Protein AF-A0A4Y9ZJ65-F1 (afdb_monomer_lite)

Sequence (197 aa):
MFRNTYDSDNTVFSPQGRLHQVEYSLEAVKQGSAAVGLRSKTHAILLALKRSTGDLASYQQKMFRIDDHVGIAIAGLTSDARVLSNFMRQQAMSERMLFNRPVPVNRLVSAIADKAQVNTQEYGRRPYGVGFLVIGHDHTGPHLYEFSPAGTSFEYYAISIGARSQSAKTYLERHYEEFADCASSLSFHFKGNRADA

Radius of gyration: 17.87 Å; chains: 1; bounding box: 41×42×58 Å

Structure (mmCIF, N/CA/C/O backbone):
data_AF-A0A4Y9ZJ65-F1
#
_entry.id   AF-A0A4Y9ZJ65-F1
#
loop_
_atom_site.group_PDB
_atom_site.id
_atom_site.type_symbol
_atom_site.label_atom_id
_atom_site.label_alt_id
_atom_site.label_comp_id
_atom_site.label_asym_id
_atom_site.label_entity_id
_atom_site.label_seq_id
_atom_site.pdbx_PDB_ins_code
_atom_site.Cartn_x
_atom_site.Cartn_y
_atom_site.Cartn_z
_atom_site.occupancy
_atom_site.B_iso_or_equiv
_atom_site.auth_seq_id
_atom_site.auth_comp_id
_atom_site.auth_asym_id
_atom_site.auth_atom_id
_atom_site.pdbx_PDB_model_num
ATOM 1 N N . MET A 1 1 ? 3.932 -4.187 -34.752 1.00 51.75 1 MET A N 1
ATOM 2 C CA . MET A 1 1 ? 3.888 -4.141 -33.274 1.00 51.75 1 MET A CA 1
ATOM 3 C C . MET A 1 1 ? 4.605 -2.865 -32.857 1.00 51.75 1 MET A C 1
ATOM 5 O O . MET A 1 1 ? 5.754 -2.708 -33.251 1.00 51.75 1 MET A O 1
ATOM 9 N N . PHE A 1 2 ? 3.941 -1.921 -32.187 1.00 66.00 2 PHE A N 1
ATOM 10 C CA . PHE A 1 2 ? 4.604 -0.699 -31.717 1.00 66.00 2 PHE A CA 1
ATOM 11 C C . PHE A 1 2 ? 5.441 -1.052 -30.489 1.00 66.00 2 PHE A C 1
ATOM 13 O O . PHE A 1 2 ? 4.890 -1.345 -29.432 1.00 66.00 2 PHE A O 1
ATOM 20 N N . ARG A 1 3 ? 6.763 -1.113 -30.655 1.00 74.12 3 ARG A N 1
ATOM 21 C CA . ARG A 1 3 ? 7.697 -1.349 -29.555 1.00 74.12 3 ARG A CA 1
ATOM 22 C C . ARG A 1 3 ? 7.962 -0.003 -28.888 1.00 74.12 3 ARG A C 1
ATOM 24 O O . ARG A 1 3 ? 8.354 0.937 -29.575 1.00 74.12 3 ARG A O 1
ATOM 31 N N . ASN A 1 4 ? 7.691 0.101 -27.592 1.00 79.88 4 ASN A N 1
ATOM 32 C CA . ASN A 1 4 ? 8.061 1.281 -26.827 1.00 79.88 4 ASN A CA 1
ATOM 33 C C . ASN A 1 4 ? 9.560 1.186 -26.500 1.00 79.88 4 ASN A C 1
ATOM 35 O O . ASN A 1 4 ? 10.059 0.112 -26.185 1.00 79.88 4 ASN A O 1
ATOM 39 N N . THR A 1 5 ? 10.291 2.285 -26.658 1.00 87.44 5 THR A N 1
ATOM 40 C CA . THR A 1 5 ? 11.739 2.338 -26.387 1.00 87.44 5 THR A CA 1
ATOM 41 C C . THR A 1 5 ? 12.024 2.761 -24.941 1.00 87.44 5 THR A C 1
ATOM 43 O O . THR A 1 5 ? 13.147 2.622 -24.474 1.00 87.44 5 THR A O 1
ATOM 46 N N . TYR A 1 6 ? 11.015 3.275 -24.228 1.00 90.25 6 TYR A N 1
ATOM 47 C CA . TYR A 1 6 ? 11.152 3.891 -22.902 1.00 90.25 6 TYR A CA 1
ATOM 48 C C . TYR A 1 6 ? 10.564 3.037 -21.771 1.00 90.25 6 TYR A C 1
ATOM 50 O O . TYR A 1 6 ? 10.318 3.543 -20.680 1.00 90.25 6 TYR A O 1
ATOM 58 N N . ASP A 1 7 ? 10.265 1.765 -22.033 1.00 89.56 7 ASP A N 1
ATOM 59 C CA . ASP A 1 7 ? 9.598 0.877 -21.081 1.00 89.56 7 ASP A CA 1
ATOM 60 C C . ASP A 1 7 ? 10.481 -0.269 -20.576 1.00 89.56 7 ASP A C 1
ATOM 62 O O . ASP A 1 7 ? 9.982 -1.118 -19.846 1.00 89.56 7 ASP A O 1
ATOM 66 N N . SER A 1 8 ? 11.775 -0.306 -20.908 1.00 86.69 8 SER A N 1
ATOM 67 C CA . SER A 1 8 ? 12.688 -1.363 -20.449 1.00 86.69 8 SER A CA 1
ATOM 68 C C . SER A 1 8 ? 13.096 -1.212 -18.986 1.00 86.69 8 SER A C 1
ATOM 70 O O . SER A 1 8 ? 13.146 -2.199 -18.257 1.00 86.69 8 SER A O 1
ATOM 72 N N . ASP A 1 9 ? 13.366 0.020 -18.556 1.00 87.88 9 ASP A N 1
ATOM 73 C CA . ASP A 1 9 ? 14.006 0.321 -17.277 1.00 87.88 9 ASP A CA 1
ATOM 74 C C . ASP A 1 9 ? 13.153 1.267 -16.427 1.00 87.88 9 ASP A C 1
ATOM 76 O O . ASP A 1 9 ? 12.352 2.057 -16.927 1.00 87.88 9 ASP A O 1
ATOM 80 N N . ASN A 1 10 ? 13.321 1.187 -15.109 1.00 88.94 10 ASN A N 1
ATOM 81 C CA . ASN A 1 10 ? 12.585 1.997 -14.136 1.00 88.94 10 ASN A CA 1
ATOM 82 C C . ASN A 1 10 ? 13.086 3.446 -14.024 1.00 88.94 10 ASN A C 1
ATOM 84 O O . ASN A 1 10 ? 12.356 4.291 -13.520 1.00 88.94 10 ASN A O 1
ATOM 88 N N . THR A 1 11 ? 14.290 3.742 -14.518 1.00 92.44 11 THR A N 1
ATOM 89 C CA . THR A 1 11 ? 14.924 5.070 -14.441 1.00 92.44 11 THR A CA 1
ATOM 90 C C . THR A 1 11 ? 14.737 5.928 -15.693 1.00 92.44 11 THR A C 1
ATOM 92 O O . THR A 1 11 ? 15.235 7.053 -15.749 1.00 92.44 11 THR A O 1
ATOM 95 N N . VAL A 1 12 ? 14.033 5.420 -16.709 1.00 92.94 12 VAL A N 1
ATOM 96 C CA . VAL A 1 12 ? 13.873 6.089 -18.005 1.00 92.94 12 VAL A CA 1
ATOM 97 C C . VAL A 1 12 ? 12.499 6.744 -18.094 1.00 92.94 12 VAL A C 1
ATOM 99 O O . VAL A 1 12 ? 11.465 6.080 -18.054 1.00 92.94 12 VAL A O 1
ATOM 102 N N . PHE A 1 13 ? 12.489 8.066 -18.260 1.00 93.94 13 PHE A N 1
ATOM 103 C CA . PHE A 1 13 ? 11.274 8.818 -18.554 1.00 93.94 13 PHE A CA 1
ATOM 104 C C . PHE A 1 13 ? 10.961 8.771 -20.050 1.00 93.94 13 PHE A C 1
ATOM 106 O O . PHE A 1 13 ? 11.833 8.967 -20.897 1.00 93.94 13 PHE A O 1
ATOM 113 N N . SER A 1 14 ? 9.688 8.562 -20.372 1.00 93.88 14 SER A N 1
ATOM 114 C CA . SER A 1 14 ? 9.171 8.766 -21.726 1.00 93.88 14 SER A CA 1
ATOM 115 C C . SER A 1 14 ? 9.162 10.256 -22.108 1.00 93.88 14 SER A C 1
ATOM 117 O O . SER A 1 14 ? 9.138 11.117 -21.222 1.00 93.88 14 SER A O 1
ATOM 119 N N . PRO A 1 15 ? 9.082 10.601 -23.409 1.00 93.75 15 PRO A N 1
ATOM 120 C CA . PRO A 1 15 ? 8.928 11.987 -23.864 1.00 93.75 15 PRO A CA 1
ATOM 121 C C . PRO A 1 15 ? 7.698 12.708 -23.287 1.00 93.75 15 PRO A C 1
ATOM 123 O O . PRO A 1 15 ? 7.649 13.933 -23.281 1.00 93.75 15 PRO A O 1
ATOM 126 N N . GLN A 1 16 ? 6.705 11.961 -22.793 1.00 94.00 16 GLN A N 1
ATOM 127 C CA . GLN A 1 16 ? 5.513 12.488 -22.122 1.00 94.00 16 GLN A CA 1
ATOM 128 C C . GLN A 1 16 ? 5.705 12.688 -20.605 1.00 94.00 16 GLN A C 1
ATOM 130 O O . GLN A 1 16 ? 4.744 13.017 -19.915 1.00 94.00 16 GLN A O 1
ATOM 135 N N . GLY A 1 17 ? 6.906 12.455 -20.066 1.00 93.94 17 GLY A N 1
ATOM 136 C CA . GLY A 1 17 ? 7.207 12.599 -18.638 1.00 93.94 17 GLY A CA 1
ATOM 137 C C . GLY A 1 17 ? 6.694 11.451 -17.764 1.00 93.94 17 GLY A C 1
ATOM 138 O O . GLY A 1 17 ? 6.525 11.624 -16.560 1.00 93.94 17 GLY A O 1
ATOM 139 N N . ARG A 1 18 ? 6.428 10.277 -18.348 1.00 93.88 18 ARG A N 1
ATOM 140 C CA . ARG A 1 18 ? 5.882 9.103 -17.640 1.00 93.88 18 ARG A CA 1
ATOM 141 C C . ARG A 1 18 ? 6.951 8.044 -17.393 1.00 93.88 18 ARG A C 1
ATOM 143 O O . ARG A 1 18 ? 7.787 7.822 -18.270 1.00 93.88 18 ARG A O 1
ATOM 150 N N . LEU A 1 19 ? 6.852 7.352 -16.257 1.00 94.31 19 LEU A N 1
ATOM 151 C CA . LEU A 1 19 ? 7.659 6.179 -15.903 1.00 94.31 19 LEU A CA 1
ATOM 152 C C . LEU A 1 19 ? 6.851 4.895 -16.120 1.00 94.31 19 LEU A C 1
ATOM 154 O O . LEU A 1 19 ? 6.102 4.461 -15.243 1.00 94.31 19 LEU A O 1
ATOM 158 N N . HIS A 1 20 ? 7.005 4.267 -17.284 1.00 95.19 20 HIS A N 1
ATOM 159 C CA . HIS A 1 20 ? 6.164 3.131 -17.673 1.00 95.19 20 HIS A CA 1
ATOM 160 C C . HIS A 1 20 ? 6.298 1.915 -16.752 1.00 95.19 20 HIS A C 1
ATOM 162 O O . HIS A 1 20 ? 5.293 1.295 -16.423 1.00 95.19 20 HIS A O 1
ATOM 168 N N . GLN A 1 21 ? 7.498 1.609 -16.253 1.00 94.88 21 GLN A N 1
ATOM 169 C CA . GLN A 1 21 ? 7.697 0.499 -15.310 1.00 94.88 21 GLN A CA 1
ATOM 170 C C . GLN A 1 21 ? 6.929 0.684 -13.990 1.00 94.88 21 GLN A C 1
ATOM 172 O O . GLN A 1 21 ? 6.435 -0.288 -13.415 1.00 94.88 21 GLN A O 1
ATOM 177 N N . VAL A 1 22 ? 6.778 1.927 -13.520 1.00 95.56 22 VAL A N 1
ATOM 178 C CA . VAL A 1 22 ? 5.953 2.236 -12.341 1.00 95.56 22 VAL A CA 1
ATOM 179 C C . VAL A 1 22 ? 4.468 2.099 -12.678 1.00 95.56 22 VAL A C 1
ATOM 181 O O . VAL A 1 22 ? 3.698 1.543 -11.905 1.00 95.56 22 VAL A O 1
ATOM 184 N N . GLU A 1 23 ? 4.046 2.532 -13.861 1.00 95.62 23 GLU A N 1
ATOM 185 C CA . GLU A 1 23 ? 2.655 2.373 -14.298 1.00 95.62 23 GLU A CA 1
ATOM 186 C C . GLU A 1 23 ? 2.265 0.898 -14.455 1.00 95.62 23 GLU A C 1
ATOM 188 O O . GLU A 1 23 ? 1.181 0.489 -14.042 1.00 95.62 23 GLU A O 1
ATOM 193 N N . TYR A 1 24 ? 3.165 0.066 -14.975 1.00 95.56 24 TYR A N 1
ATOM 194 C CA . TYR A 1 24 ? 2.940 -1.373 -15.096 1.00 95.56 24 TYR A CA 1
ATOM 195 C C . TYR A 1 24 ? 2.842 -2.062 -13.736 1.00 95.56 24 TYR A C 1
ATOM 197 O O . TYR A 1 24 ? 2.050 -2.994 -13.574 1.00 95.56 24 TYR A O 1
ATOM 205 N N . SER A 1 25 ? 3.585 -1.594 -12.730 1.00 95.44 25 SER A N 1
ATOM 206 C CA . SER A 1 25 ? 3.465 -2.132 -11.375 1.00 95.44 25 SER A CA 1
ATOM 207 C C . SER A 1 25 ? 2.117 -1.780 -10.733 1.00 95.44 25 SER A C 1
ATOM 209 O O . SER A 1 25 ? 1.531 -2.625 -10.052 1.00 95.44 25 SER A O 1
ATOM 211 N N . LEU A 1 26 ? 1.560 -0.597 -11.025 1.00 95.38 26 LEU A N 1
ATOM 212 C CA . LEU A 1 26 ? 0.194 -0.225 -10.634 1.00 95.38 26 LEU A CA 1
ATOM 213 C C . LEU A 1 26 ? -0.853 -1.136 -11.291 1.00 95.38 26 LEU A C 1
ATOM 215 O O . LEU A 1 26 ? -1.809 -1.554 -10.635 1.00 95.38 26 LEU A O 1
ATOM 219 N N . GLU A 1 27 ? -0.665 -1.503 -12.560 1.00 95.19 27 GLU A N 1
ATOM 220 C CA . GLU A 1 27 ? -1.540 -2.472 -13.232 1.00 95.19 27 GLU A CA 1
ATOM 221 C C . GLU A 1 27 ? -1.442 -3.873 -12.608 1.00 95.19 27 GLU A C 1
ATOM 223 O O . GLU A 1 27 ? -2.460 -4.557 -12.468 1.00 95.19 27 GLU A O 1
ATOM 228 N N . ALA A 1 28 ? -0.259 -4.289 -12.144 1.00 94.19 28 ALA A N 1
ATOM 229 C CA . ALA A 1 28 ? -0.090 -5.561 -11.438 1.00 94.19 28 ALA A CA 1
ATOM 230 C C . ALA A 1 28 ? -0.925 -5.629 -10.144 1.00 94.19 28 ALA A C 1
ATOM 232 O O . ALA A 1 28 ? -1.486 -6.682 -9.824 1.00 94.19 28 ALA A O 1
ATOM 233 N N . VAL A 1 29 ? -1.096 -4.506 -9.433 1.00 96.06 29 VAL A N 1
ATOM 234 C CA . VAL A 1 29 ? -1.983 -4.432 -8.256 1.00 96.06 29 VAL A CA 1
ATOM 235 C C . VAL A 1 29 ? -3.426 -4.750 -8.641 1.00 96.06 29 VAL A C 1
ATOM 237 O O . VAL A 1 29 ? -4.095 -5.512 -7.938 1.00 96.06 29 VAL A O 1
ATOM 240 N N . LYS A 1 30 ? -3.901 -4.236 -9.783 1.00 94.38 30 LYS A N 1
ATOM 241 C CA . LYS A 1 30 ? -5.269 -4.467 -10.280 1.00 94.38 30 LYS A CA 1
ATOM 242 C C . LYS A 1 30 ? -5.531 -5.923 -10.671 1.00 94.38 30 LYS A C 1
ATOM 244 O O . LYS A 1 30 ? -6.691 -6.323 -10.713 1.00 94.38 30 LYS A O 1
ATOM 249 N N . GLN A 1 31 ? -4.492 -6.727 -10.907 1.00 92.62 31 GLN A N 1
ATOM 250 C CA . GLN A 1 31 ? -4.631 -8.169 -11.151 1.00 92.62 31 GLN A CA 1
ATOM 251 C C . GLN A 1 31 ? -4.858 -8.974 -9.860 1.00 92.62 31 GLN A C 1
ATOM 253 O O . GLN A 1 31 ? -5.416 -10.072 -9.897 1.00 92.62 31 GLN A O 1
ATOM 258 N N . GLY A 1 32 ? -4.470 -8.436 -8.697 1.00 92.88 32 GLY A N 1
ATOM 259 C CA . GLY A 1 32 ? -4.769 -9.049 -7.403 1.00 92.88 32 GLY A CA 1
ATOM 260 C C . GLY A 1 32 ? -6.269 -9.054 -7.114 1.00 92.88 32 GLY A C 1
ATOM 261 O O . GLY A 1 32 ? -6.991 -8.175 -7.564 1.00 92.88 32 GLY A O 1
ATOM 262 N N . SER A 1 33 ? -6.787 -10.011 -6.338 1.00 93.12 33 SER A N 1
ATOM 263 C CA . SER A 1 33 ? -8.208 -9.964 -5.953 1.00 93.12 33 SER A CA 1
ATOM 264 C C . SER A 1 33 ? -8.525 -8.731 -5.093 1.00 93.12 33 SER A C 1
ATOM 266 O O . SER A 1 33 ? -7.630 -8.162 -4.466 1.00 93.12 33 SER A O 1
ATOM 268 N N . ALA A 1 34 ? -9.795 -8.333 -5.042 1.00 94.44 34 ALA A N 1
ATOM 269 C CA . ALA A 1 34 ? -10.216 -7.149 -4.302 1.00 94.44 34 ALA A CA 1
ATOM 270 C C . ALA A 1 34 ? -9.884 -7.233 -2.799 1.00 94.44 34 ALA A C 1
ATOM 272 O O . ALA A 1 34 ? -9.986 -8.298 -2.173 1.00 94.44 34 ALA A O 1
ATOM 273 N N . ALA A 1 35 ? -9.506 -6.093 -2.233 1.00 96.19 35 ALA A N 1
ATOM 274 C CA . ALA A 1 35 ? -9.457 -5.841 -0.802 1.00 96.19 35 ALA A CA 1
ATOM 275 C C . ALA A 1 35 ? -10.096 -4.477 -0.520 1.00 96.19 35 ALA A C 1
ATOM 277 O O . ALA A 1 35 ? -9.945 -3.545 -1.309 1.00 96.19 35 ALA A O 1
ATOM 278 N N . VAL A 1 36 ? -10.820 -4.383 0.585 1.00 96.38 36 VAL A N 1
ATOM 279 C CA . VAL A 1 36 ? -11.569 -3.208 1.023 1.00 96.38 36 VAL A CA 1
ATOM 280 C C . VAL A 1 36 ? -11.162 -2.895 2.452 1.00 96.38 36 VAL A C 1
ATOM 282 O O . VAL A 1 36 ? -11.028 -3.801 3.272 1.00 96.38 36 VAL A O 1
ATOM 285 N N . GLY A 1 37 ? -10.963 -1.617 2.738 1.00 95.50 37 GLY A N 1
ATOM 286 C CA . GLY A 1 37 ? -10.719 -1.110 4.074 1.00 95.50 37 GLY A CA 1
ATOM 287 C C . GLY A 1 37 ? -11.727 -0.029 4.417 1.00 95.50 37 GLY A C 1
ATOM 288 O O . GLY A 1 37 ? -12.106 0.762 3.552 1.00 95.50 37 GLY A O 1
ATOM 289 N N . LEU A 1 38 ? -12.128 0.010 5.682 1.00 94.38 38 LEU A N 1
ATOM 290 C CA . LEU A 1 38 ? -12.907 1.100 6.260 1.00 94.38 38 LEU A CA 1
ATOM 291 C C . LEU A 1 38 ? -12.387 1.433 7.659 1.00 94.38 38 LEU A C 1
ATOM 293 O O . LEU A 1 38 ? -11.902 0.549 8.369 1.00 94.38 38 LEU A O 1
ATOM 297 N N . ARG A 1 39 ? -12.520 2.693 8.067 1.00 92.81 39 ARG A N 1
ATOM 298 C CA . ARG A 1 39 ? -12.338 3.116 9.455 1.00 92.81 39 ARG A CA 1
ATOM 299 C C . ARG A 1 39 ? -13.574 3.848 9.969 1.00 92.81 39 ARG A C 1
ATOM 301 O O . ARG A 1 39 ? -14.135 4.695 9.280 1.00 92.81 39 ARG A O 1
ATOM 308 N N . SER A 1 40 ? -13.968 3.514 11.189 1.00 92.25 40 SER A N 1
ATOM 309 C CA . SER A 1 40 ? -14.897 4.287 12.007 1.00 92.25 40 SER A CA 1
ATOM 310 C C . SER A 1 40 ? -14.113 5.179 12.971 1.00 92.25 40 SER A C 1
ATOM 312 O O . SER A 1 40 ? -12.882 5.212 12.942 1.00 92.25 40 SER A O 1
ATOM 314 N N . LYS A 1 41 ? -14.806 5.883 13.871 1.00 91.62 41 LYS A N 1
ATOM 315 C CA . LYS A 1 41 ? -14.158 6.632 14.964 1.00 91.62 41 LYS A CA 1
ATOM 316 C C . LYS A 1 41 ? -13.411 5.735 15.958 1.00 91.62 41 LYS A C 1
ATOM 318 O O . LYS A 1 41 ? -12.562 6.221 16.694 1.00 91.62 41 LYS A O 1
ATOM 323 N N . THR A 1 42 ? -13.746 4.444 16.012 1.00 90.25 42 THR A N 1
ATOM 324 C CA . THR A 1 42 ? -13.266 3.522 17.056 1.00 90.25 42 THR A CA 1
ATOM 325 C C . THR A 1 42 ? -12.492 2.324 16.514 1.00 90.25 42 THR A C 1
ATOM 327 O O . THR A 1 42 ? -11.646 1.782 17.216 1.00 90.25 42 THR A O 1
ATOM 330 N N . HIS A 1 43 ? -12.760 1.890 15.281 1.00 90.88 43 HIS A N 1
ATOM 331 C CA . HIS A 1 43 ? -12.183 0.672 14.714 1.00 90.88 43 HIS A CA 1
ATOM 332 C C . HIS A 1 43 ? -11.761 0.888 13.260 1.00 90.88 43 HIS A C 1
ATOM 334 O O . HIS A 1 43 ? -12.353 1.684 12.539 1.00 90.88 43 HIS A O 1
ATOM 340 N N . ALA A 1 44 ? -10.773 0.121 12.806 1.00 93.50 44 ALA A N 1
ATOM 341 C CA . ALA A 1 44 ? -10.439 -0.019 11.394 1.00 93.50 44 ALA A CA 1
ATOM 342 C C . ALA A 1 44 ? -10.558 -1.494 10.998 1.00 93.50 44 ALA A C 1
ATOM 344 O O . ALA A 1 44 ? -10.148 -2.380 11.748 1.00 93.50 44 ALA A O 1
ATOM 345 N N . ILE A 1 45 ? -11.157 -1.763 9.840 1.00 93.44 45 ILE A N 1
ATOM 346 C CA . ILE A 1 45 ? -11.498 -3.112 9.384 1.00 93.44 45 ILE A CA 1
ATOM 347 C C . ILE A 1 45 ? -10.966 -3.314 7.970 1.00 93.44 45 ILE A C 1
ATOM 349 O O . ILE A 1 45 ? -11.020 -2.415 7.129 1.00 93.44 45 ILE A O 1
ATOM 353 N N . LEU A 1 46 ? -10.484 -4.529 7.709 1.00 95.25 46 LEU A N 1
ATOM 354 C CA . LEU A 1 46 ? -10.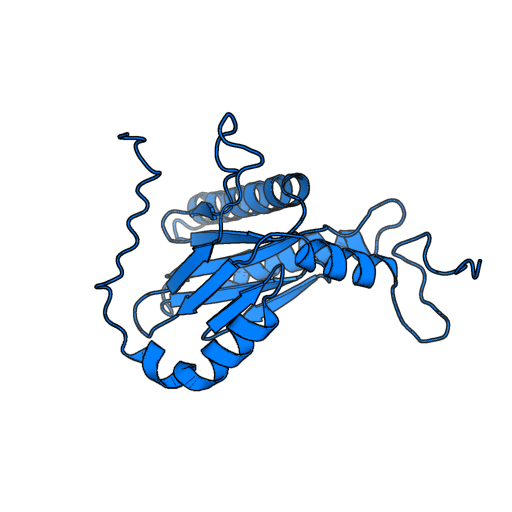101 -5.001 6.386 1.00 95.25 46 LEU A CA 1
ATOM 355 C C . LEU A 1 46 ? -10.960 -6.194 5.979 1.00 95.25 46 LEU A C 1
ATOM 357 O O . LEU A 1 46 ? -11.186 -7.120 6.755 1.00 95.25 46 LEU A O 1
ATOM 361 N N . LEU A 1 47 ? -11.379 -6.189 4.721 1.00 94.12 47 LEU A N 1
ATOM 362 C CA . LEU A 1 47 ? -12.095 -7.271 4.063 1.00 94.12 47 LEU A CA 1
ATOM 363 C C . LEU A 1 47 ? -11.329 -7.630 2.793 1.00 94.12 47 LEU A C 1
ATOM 365 O O . LEU A 1 47 ? -11.062 -6.775 1.954 1.00 94.12 47 LEU A O 1
ATOM 369 N N . ALA A 1 48 ? -10.963 -8.897 2.625 1.00 93.12 48 ALA A N 1
ATOM 370 C CA . ALA A 1 48 ? -10.222 -9.345 1.451 1.00 93.12 48 ALA A CA 1
ATOM 371 C C . ALA A 1 48 ? -10.897 -10.554 0.811 1.00 93.12 48 ALA A C 1
ATOM 373 O O . ALA A 1 48 ? -11.114 -11.577 1.463 1.00 93.12 48 ALA A O 1
ATOM 374 N N . LEU A 1 49 ? -11.162 -10.464 -0.492 1.00 90.88 49 LEU A N 1
ATOM 375 C CA . LEU A 1 49 ? -11.702 -11.580 -1.255 1.00 90.88 49 LEU A CA 1
ATOM 376 C C . LEU A 1 49 ? -10.592 -12.604 -1.510 1.00 90.88 49 LEU A C 1
ATOM 378 O O . LEU A 1 49 ? -9.661 -12.347 -2.284 1.00 90.88 49 LEU A O 1
ATOM 382 N N . LYS A 1 50 ? -10.690 -13.775 -0.882 1.00 88.06 50 LYS A N 1
ATOM 383 C CA . LYS A 1 50 ? -9.809 -14.912 -1.172 1.00 88.06 50 LYS A CA 1
ATOM 384 C C . LYS A 1 50 ? -10.332 -15.650 -2.402 1.00 88.06 50 LYS A C 1
ATOM 386 O O . LYS A 1 50 ? -11.530 -15.879 -2.524 1.00 88.06 50 LYS A O 1
ATOM 391 N N . ARG A 1 51 ? -9.433 -16.010 -3.316 1.00 81.25 51 ARG A N 1
ATOM 392 C CA . ARG A 1 51 ? -9.739 -16.902 -4.439 1.00 81.25 51 ARG A CA 1
ATOM 393 C C . ARG A 1 51 ? -9.017 -18.219 -4.208 1.00 81.25 51 ARG A C 1
ATOM 395 O O . ARG A 1 51 ? -7.857 -18.195 -3.798 1.00 81.25 51 ARG A O 1
ATOM 402 N N . SER A 1 52 ? -9.707 -19.328 -4.445 1.00 83.19 52 SER A N 1
ATOM 403 C CA . SER A 1 52 ? -9.052 -20.622 -4.602 1.00 83.19 52 SER A CA 1
ATOM 404 C C . SER A 1 52 ? -8.736 -20.843 -6.079 1.00 83.19 52 SER A C 1
ATOM 406 O O . SER A 1 52 ? -9.450 -20.339 -6.948 1.00 83.19 52 SER A O 1
ATOM 408 N N . THR A 1 53 ? -7.658 -21.565 -6.367 1.00 83.44 53 THR A N 1
ATOM 409 C CA . THR A 1 53 ? -7.337 -22.016 -7.727 1.00 83.44 53 THR A CA 1
ATOM 410 C C . THR A 1 53 ? -8.168 -23.232 -8.144 1.00 83.44 53 THR A C 1
ATOM 412 O O . THR A 1 53 ? -8.249 -23.520 -9.333 1.00 83.44 53 THR A O 1
ATOM 415 N N . GLY A 1 54 ? -8.807 -23.915 -7.189 1.00 84.94 54 GLY A N 1
ATOM 416 C CA . GLY A 1 54 ? -9.703 -25.051 -7.406 1.00 84.94 54 GLY A CA 1
ATOM 417 C C . GLY A 1 54 ? -10.075 -25.727 -6.085 1.00 84.94 54 GLY A C 1
ATOM 418 O O . GLY A 1 54 ? -9.549 -25.367 -5.033 1.00 84.94 54 GLY A O 1
ATOM 419 N N . ASP A 1 55 ? -10.950 -26.726 -6.128 1.00 86.38 55 ASP A N 1
ATOM 420 C CA . ASP A 1 55 ? -11.501 -27.357 -4.914 1.00 86.38 55 ASP A CA 1
ATOM 421 C C . ASP A 1 55 ? -10.444 -28.076 -4.062 1.00 86.38 55 ASP A C 1
ATOM 423 O O . ASP A 1 55 ? -10.583 -28.195 -2.849 1.00 86.38 55 ASP A O 1
ATOM 427 N N . LEU A 1 56 ? -9.345 -28.504 -4.688 1.00 90.69 56 LEU A N 1
ATOM 428 C CA . LEU A 1 56 ? -8.224 -29.165 -4.012 1.00 90.69 56 LEU A CA 1
ATOM 429 C C . LEU A 1 56 ? -7.209 -28.183 -3.406 1.00 90.69 56 LEU A C 1
ATOM 431 O O . LEU A 1 56 ? -6.291 -28.601 -2.701 1.00 90.69 56 LEU A O 1
ATOM 435 N N . ALA 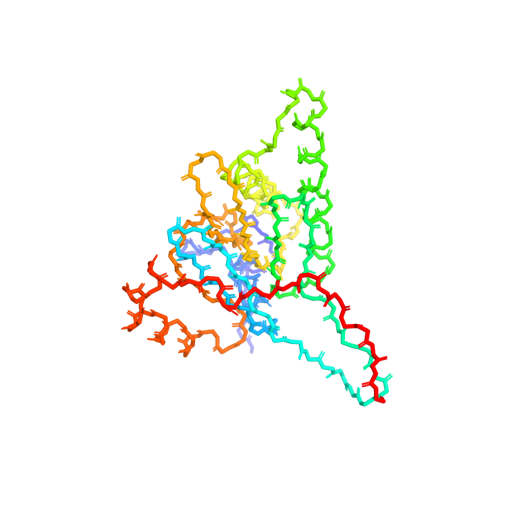A 1 57 ? -7.320 -26.889 -3.710 1.00 87.50 57 ALA A N 1
ATOM 436 C CA . ALA A 1 57 ? -6.357 -25.890 -3.276 1.00 87.50 57 ALA A CA 1
ATOM 437 C C . ALA A 1 57 ? -6.840 -25.146 -2.030 1.00 87.50 57 ALA A C 1
ATOM 439 O O . ALA A 1 57 ? -8.002 -24.759 -1.907 1.00 87.50 57 ALA A O 1
ATOM 440 N N . SER A 1 58 ? -5.908 -24.883 -1.113 1.00 86.38 58 SER A N 1
ATOM 441 C CA . SER A 1 58 ? -6.175 -23.993 0.010 1.00 86.38 58 SER A CA 1
ATOM 442 C C . SER A 1 58 ? -6.206 -22.534 -0.446 1.00 86.38 58 SER A C 1
ATOM 444 O O . SER A 1 58 ? -5.551 -22.124 -1.408 1.00 86.38 58 SER A O 1
ATOM 446 N N . TYR A 1 59 ? -6.968 -21.718 0.278 1.00 85.31 59 TYR A N 1
ATOM 447 C CA . TYR A 1 59 ? -7.042 -20.295 -0.011 1.00 85.31 59 TYR A CA 1
ATOM 448 C C . TYR A 1 59 ? -5.718 -19.595 0.283 1.00 85.31 59 TYR A C 1
ATOM 450 O O . TYR A 1 59 ? -5.194 -19.644 1.400 1.00 85.31 59 TYR A O 1
ATOM 458 N N . GLN A 1 60 ? -5.243 -18.823 -0.690 1.00 85.31 60 GLN A N 1
ATOM 459 C CA . GLN A 1 60 ? -4.096 -17.954 -0.492 1.00 85.31 60 GLN A CA 1
ATOM 460 C C . GLN A 1 60 ? -4.408 -16.876 0.554 1.00 85.31 60 GLN A C 1
ATOM 462 O O . GLN A 1 60 ? -5.437 -16.192 0.498 1.00 85.31 60 GLN A O 1
ATOM 467 N N . GLN A 1 61 ? -3.511 -16.711 1.528 1.00 87.56 61 GLN A N 1
ATOM 468 C CA . GLN A 1 61 ? -3.659 -15.662 2.528 1.00 87.56 61 GLN A CA 1
ATOM 469 C C . GLN A 1 61 ? -3.440 -14.282 1.909 1.00 87.56 61 GLN A C 1
ATOM 471 O O . GLN A 1 61 ? -2.483 -14.053 1.172 1.00 87.56 61 GLN A O 1
ATOM 476 N N . LYS A 1 62 ? -4.344 -13.360 2.241 1.00 92.56 62 LYS A N 1
ATOM 477 C CA . LYS A 1 62 ? -4.332 -11.974 1.760 1.00 92.56 62 LYS A CA 1
ATOM 478 C C . LYS A 1 62 ? -4.235 -10.941 2.865 1.00 92.56 62 LYS A C 1
ATOM 480 O O . LYS A 1 62 ? -4.072 -9.767 2.562 1.00 92.56 62 LYS A O 1
ATOM 485 N N . MET A 1 63 ? -4.390 -11.373 4.110 1.00 94.88 63 MET A N 1
ATOM 486 C CA . MET A 1 63 ? -4.331 -10.515 5.278 1.00 94.88 63 MET A CA 1
ATOM 487 C C . MET A 1 63 ? -3.270 -11.052 6.215 1.00 94.88 63 MET A C 1
ATOM 489 O O . MET A 1 63 ? -3.195 -12.264 6.424 1.00 94.88 63 MET A O 1
ATOM 493 N N . PHE A 1 64 ? -2.456 -10.159 6.759 1.00 94.94 64 PHE A N 1
ATOM 494 C CA . PHE A 1 64 ? -1.337 -10.520 7.615 1.00 94.94 64 PHE A CA 1
ATOM 495 C C . PHE A 1 64 ? -1.291 -9.592 8.820 1.00 94.94 64 PHE A C 1
ATOM 497 O O . PHE A 1 64 ? -1.456 -8.381 8.694 1.00 94.94 64 PHE A O 1
ATOM 504 N N . ARG A 1 65 ? -1.023 -10.168 9.992 1.00 96.62 65 ARG A N 1
ATOM 505 C CA . ARG A 1 65 ? -0.684 -9.394 11.184 1.00 96.62 65 ARG A CA 1
ATOM 506 C C . ARG A 1 65 ? 0.759 -8.900 11.070 1.00 96.62 65 ARG A C 1
ATOM 508 O O . ARG A 1 65 ? 1.653 -9.698 10.747 1.00 96.62 65 ARG A O 1
ATOM 515 N N . ILE A 1 66 ? 0.966 -7.610 11.316 1.00 97.38 66 ILE A N 1
ATOM 516 C CA . ILE A 1 66 ? 2.291 -6.981 11.370 1.00 97.38 66 ILE A CA 1
ATOM 517 C C . ILE A 1 66 ? 2.717 -6.784 12.817 1.00 97.38 66 ILE A C 1
ATOM 519 O O . ILE A 1 66 ? 3.808 -7.203 13.184 1.00 97.38 66 ILE A O 1
ATOM 523 N N . ASP A 1 67 ? 1.830 -6.222 13.627 1.00 95.88 67 ASP A N 1
ATOM 524 C CA . ASP A 1 67 ? 1.998 -6.071 15.068 1.00 95.88 67 ASP A CA 1
ATOM 525 C C . ASP A 1 67 ? 0.632 -6.265 15.748 1.00 95.88 67 ASP A C 1
ATOM 527 O O . ASP A 1 67 ? -0.375 -6.453 15.062 1.00 95.88 67 ASP A O 1
ATOM 531 N N . ASP A 1 68 ? 0.565 -6.242 17.076 1.00 93.94 68 ASP A N 1
ATOM 532 C CA . ASP A 1 68 ? -0.707 -6.428 17.797 1.00 93.94 68 ASP A CA 1
ATOM 533 C C . ASP A 1 68 ? -1.746 -5.353 17.447 1.00 93.94 68 ASP A C 1
ATOM 535 O O . ASP A 1 68 ? -2.943 -5.632 17.422 1.00 93.94 68 ASP A O 1
ATOM 539 N N . HIS A 1 69 ? -1.287 -4.143 17.122 1.00 95.19 69 HIS A N 1
ATOM 540 C CA . HIS A 1 69 ? -2.123 -3.002 16.757 1.00 95.19 69 HIS A CA 1
ATOM 541 C C . HIS A 1 69 ? -2.144 -2.710 15.251 1.00 95.19 69 HIS A C 1
ATOM 543 O O . HIS A 1 69 ? -2.763 -1.724 14.861 1.00 95.19 69 HIS A O 1
ATOM 549 N N . VAL A 1 70 ? -1.482 -3.520 14.406 1.00 97.50 70 VAL A N 1
ATOM 550 C CA . VAL A 1 70 ? -1.365 -3.282 12.951 1.00 97.50 70 VAL A CA 1
ATOM 551 C C . VAL A 1 70 ? -1.632 -4.546 12.136 1.00 97.50 70 VAL A C 1
ATOM 553 O O . VAL A 1 70 ? -0.969 -5.580 12.286 1.00 97.50 70 VAL A O 1
ATOM 556 N N . GLY A 1 71 ? -2.543 -4.426 11.172 1.00 97.56 71 GLY A N 1
ATOM 557 C CA . GLY A 1 71 ? -2.867 -5.461 10.195 1.00 97.56 71 GLY A CA 1
ATOM 558 C C . GLY A 1 71 ? -2.799 -4.932 8.768 1.00 97.56 71 GLY A C 1
ATOM 559 O O . GLY A 1 71 ? -3.019 -3.751 8.516 1.00 97.56 71 GLY A O 1
ATOM 560 N N . ILE A 1 72 ? -2.503 -5.815 7.817 1.00 98.19 72 ILE A N 1
ATOM 561 C CA . ILE A 1 72 ? -2.461 -5.463 6.395 1.00 98.19 72 ILE A CA 1
ATOM 562 C C . ILE A 1 72 ? -3.337 -6.386 5.559 1.00 98.19 72 ILE A C 1
ATOM 564 O O . ILE A 1 72 ? -3.490 -7.561 5.891 1.00 98.19 72 ILE A O 1
ATOM 568 N N . ALA A 1 73 ? -3.844 -5.872 4.441 1.00 97.75 73 ALA A N 1
ATOM 569 C CA . ALA A 1 73 ? -4.404 -6.631 3.332 1.00 97.75 73 ALA A CA 1
ATOM 570 C C . ALA A 1 73 ? -3.638 -6.294 2.050 1.00 97.75 73 ALA A C 1
ATOM 572 O O . ALA A 1 73 ? -3.234 -5.154 1.850 1.00 97.75 73 ALA A O 1
ATOM 573 N N . ILE A 1 74 ? -3.441 -7.279 1.176 1.00 97.12 74 ILE A N 1
ATOM 574 C CA . ILE A 1 74 ? -2.589 -7.128 -0.011 1.00 97.12 74 ILE A CA 1
ATOM 575 C C . ILE A 1 74 ? -3.373 -7.327 -1.312 1.00 97.12 74 ILE A C 1
ATOM 577 O O . ILE A 1 74 ? -4.316 -8.126 -1.379 1.00 97.12 74 ILE A O 1
ATOM 581 N N . ALA A 1 75 ? -2.945 -6.656 -2.378 1.00 96.81 75 ALA A N 1
ATOM 582 C CA . ALA A 1 75 ? -3.351 -6.947 -3.751 1.00 96.81 75 ALA A CA 1
ATOM 583 C C . ALA A 1 75 ? -2.142 -6.855 -4.693 1.00 96.81 75 ALA A C 1
ATOM 585 O O . ALA A 1 75 ? -1.377 -5.899 -4.627 1.00 96.81 75 ALA A O 1
ATOM 586 N N . GLY A 1 76 ? -1.963 -7.858 -5.555 1.00 95.62 76 GLY A N 1
ATOM 587 C CA . GLY A 1 76 ? -0.818 -7.977 -6.462 1.00 95.62 76 GLY A CA 1
ATOM 588 C C . GLY A 1 76 ? 0.098 -9.148 -6.094 1.00 95.62 76 GLY A C 1
ATOM 589 O O . GLY A 1 76 ? -0.364 -10.182 -5.599 1.00 95.62 76 GLY A O 1
ATOM 590 N N . LEU A 1 77 ? 1.400 -8.999 -6.342 1.00 95.44 77 LEU A N 1
ATOM 591 C CA . LEU A 1 77 ? 2.401 -10.053 -6.172 1.00 95.44 77 LEU A CA 1
ATOM 592 C C . LEU A 1 77 ? 2.646 -10.394 -4.694 1.00 95.44 77 LEU A C 1
ATOM 594 O O . LEU A 1 77 ? 3.135 -9.587 -3.905 1.00 95.44 77 LEU A O 1
ATOM 598 N N . THR A 1 78 ? 2.370 -11.643 -4.315 1.00 94.12 78 THR A N 1
ATOM 599 C CA . THR A 1 78 ? 2.538 -12.105 -2.922 1.00 94.12 78 THR A CA 1
ATOM 600 C C . THR A 1 78 ? 4.005 -12.236 -2.503 1.00 94.12 78 THR A C 1
ATOM 602 O O . THR A 1 78 ? 4.318 -12.102 -1.321 1.00 94.12 78 THR A O 1
ATOM 605 N N . SER A 1 79 ? 4.920 -12.463 -3.451 1.00 95.06 79 SER A N 1
ATOM 606 C CA . SER A 1 79 ? 6.367 -12.453 -3.189 1.00 95.06 79 SER A CA 1
ATOM 607 C C . SER A 1 79 ? 6.819 -11.103 -2.635 1.00 95.06 79 SER A C 1
ATOM 609 O O . SER A 1 79 ? 7.487 -11.038 -1.606 1.00 95.06 79 SER A O 1
ATOM 611 N N . ASP A 1 80 ? 6.376 -10.030 -3.280 1.00 97.06 80 ASP A N 1
ATOM 612 C CA . ASP A 1 80 ? 6.712 -8.653 -2.932 1.00 97.06 80 ASP A CA 1
ATOM 613 C C . ASP A 1 80 ? 6.030 -8.263 -1.622 1.00 97.06 80 ASP A C 1
ATOM 615 O O . ASP A 1 80 ? 6.643 -7.659 -0.741 1.00 97.06 80 ASP A O 1
ATOM 619 N N . ALA A 1 81 ? 4.787 -8.720 -1.443 1.00 96.81 81 ALA A N 1
ATOM 620 C CA . ALA A 1 81 ? 4.059 -8.563 -0.196 1.00 96.81 81 ALA A CA 1
ATOM 621 C C . ALA A 1 81 ? 4.811 -9.156 1.003 1.00 96.81 81 ALA A C 1
ATOM 623 O O . ALA A 1 81 ? 4.864 -8.562 2.080 1.00 96.81 81 ALA A O 1
ATOM 624 N N . ARG A 1 82 ? 5.418 -10.335 0.827 1.00 96.62 82 ARG A N 1
ATOM 625 C CA . ARG A 1 82 ? 6.198 -10.994 1.878 1.00 96.62 82 ARG A CA 1
ATOM 626 C C . ARG A 1 82 ? 7.435 -10.176 2.254 1.00 96.62 82 ARG A C 1
ATOM 628 O O . ARG A 1 82 ? 7.709 -10.026 3.440 1.00 96.62 82 ARG A O 1
ATOM 635 N N . VAL A 1 83 ? 8.142 -9.614 1.274 1.00 97.25 83 VAL A N 1
ATOM 636 C CA . VAL A 1 83 ? 9.314 -8.756 1.522 1.00 97.25 83 VAL A CA 1
ATOM 637 C C . VAL A 1 83 ? 8.923 -7.515 2.324 1.00 97.25 83 VAL A C 1
ATOM 639 O O . VAL A 1 83 ? 9.530 -7.235 3.357 1.00 97.25 83 VAL A O 1
ATOM 642 N N . LEU A 1 84 ? 7.883 -6.799 1.889 1.00 97.75 84 LEU A N 1
ATOM 643 C CA . LEU A 1 84 ? 7.451 -5.568 2.555 1.00 97.75 84 LEU A CA 1
ATOM 644 C C . LEU A 1 84 ? 6.835 -5.837 3.934 1.00 97.75 84 LEU A C 1
ATOM 646 O O . LEU A 1 84 ? 7.163 -5.142 4.888 1.00 97.75 84 LEU A O 1
ATOM 650 N N . SER A 1 85 ? 6.021 -6.884 4.090 1.00 97.44 85 SER A N 1
ATOM 651 C CA . SER A 1 85 ? 5.441 -7.246 5.395 1.00 97.44 85 SER A CA 1
ATOM 652 C C . SER A 1 85 ? 6.498 -7.664 6.422 1.00 97.44 85 SER A C 1
ATOM 654 O O . SER A 1 85 ? 6.396 -7.293 7.589 1.00 97.44 85 SER A O 1
ATOM 656 N N . ASN A 1 86 ? 7.544 -8.384 6.007 1.00 98.19 86 ASN A N 1
ATOM 657 C CA . ASN A 1 86 ? 8.665 -8.711 6.888 1.00 98.19 86 ASN A CA 1
ATOM 658 C C . ASN A 1 86 ? 9.450 -7.461 7.291 1.00 98.19 86 ASN A C 1
ATOM 660 O O . ASN A 1 86 ? 9.786 -7.310 8.463 1.00 98.19 86 ASN A O 1
ATOM 664 N N . PHE A 1 87 ? 9.679 -6.539 6.352 1.00 98.31 87 PHE A N 1
ATOM 665 C CA . PHE A 1 87 ? 10.280 -5.246 6.664 1.00 98.31 87 PHE A CA 1
ATOM 666 C C . PHE A 1 87 ? 9.425 -4.451 7.666 1.00 98.31 87 PHE A C 1
ATOM 668 O O . PHE A 1 87 ? 9.961 -3.957 8.654 1.00 98.31 87 PHE A O 1
ATOM 675 N N . MET A 1 88 ? 8.099 -4.400 7.493 1.00 98.38 88 MET A N 1
ATOM 676 C CA . MET A 1 88 ? 7.204 -3.738 8.450 1.00 98.38 88 MET A CA 1
ATOM 677 C C . MET A 1 88 ? 7.268 -4.375 9.845 1.00 98.38 88 MET A C 1
ATOM 679 O O . MET A 1 88 ? 7.341 -3.663 10.843 1.00 98.38 88 MET A O 1
ATOM 683 N N . ARG A 1 89 ? 7.283 -5.712 9.935 1.00 98.44 89 ARG A N 1
ATOM 684 C CA . ARG A 1 89 ? 7.437 -6.422 11.218 1.00 98.44 89 ARG A CA 1
ATOM 685 C C . ARG A 1 89 ? 8.745 -6.056 11.907 1.00 98.44 89 ARG A C 1
ATOM 687 O O . ARG A 1 89 ? 8.745 -5.796 13.103 1.00 98.44 89 ARG A O 1
ATOM 694 N N . GLN A 1 90 ? 9.839 -5.995 11.151 1.00 98.19 90 GLN A N 1
ATOM 695 C CA . GLN A 1 90 ? 11.141 -5.604 11.682 1.00 98.19 90 GLN A CA 1
ATOM 696 C C . GLN A 1 90 ? 11.127 -4.164 12.216 1.00 98.19 90 GLN A C 1
ATOM 698 O O . GLN A 1 90 ? 11.630 -3.925 13.311 1.00 98.19 90 GLN A O 1
ATOM 703 N N . GLN A 1 91 ? 10.509 -3.224 11.492 1.00 98.00 91 GLN A N 1
ATOM 704 C CA . GLN A 1 91 ? 10.356 -1.836 11.947 1.00 98.00 91 GLN A CA 1
ATOM 705 C C . GLN A 1 91 ? 9.520 -1.744 13.234 1.00 98.00 91 GLN A C 1
ATOM 707 O O . GLN A 1 91 ? 9.931 -1.089 14.190 1.00 98.00 91 GLN A O 1
ATOM 712 N N . ALA A 1 92 ? 8.388 -2.452 13.298 1.00 96.88 92 ALA A N 1
ATOM 713 C CA . ALA A 1 92 ? 7.531 -2.478 14.484 1.00 96.88 92 ALA A CA 1
ATOM 714 C C . ALA A 1 92 ? 8.240 -3.083 15.709 1.00 96.88 92 ALA A C 1
ATOM 716 O O . ALA A 1 92 ? 8.193 -2.515 16.800 1.00 96.88 92 ALA A O 1
ATOM 717 N N . MET A 1 93 ? 8.954 -4.199 15.522 1.00 97.00 93 MET A N 1
ATOM 718 C CA . MET A 1 93 ? 9.754 -4.824 16.581 1.00 97.00 93 MET A CA 1
ATOM 719 C C . MET A 1 93 ? 10.871 -3.898 17.066 1.00 97.00 93 MET A C 1
ATOM 721 O O . MET A 1 93 ? 11.066 -3.763 18.271 1.00 97.00 93 MET A O 1
ATOM 725 N N . SER A 1 94 ? 11.571 -3.230 16.145 1.00 97.50 94 SER A N 1
ATOM 726 C CA . SER A 1 94 ? 12.646 -2.294 16.480 1.00 97.50 94 SER A CA 1
ATOM 727 C C . SER A 1 94 ? 12.146 -1.111 17.313 1.00 97.50 94 SER A C 1
ATOM 729 O O . SER A 1 94 ? 12.787 -0.758 18.298 1.00 97.50 94 SER A O 1
ATOM 731 N N . GLU A 1 95 ? 11.001 -0.509 16.972 1.00 96.06 95 GLU A N 1
ATOM 732 C CA . GLU A 1 95 ? 10.432 0.594 17.765 1.00 96.06 95 GLU A CA 1
ATOM 733 C C . GLU A 1 95 ? 10.053 0.126 19.178 1.00 96.06 95 GLU A C 1
ATOM 735 O O . GLU A 1 95 ? 10.377 0.806 20.154 1.00 96.06 95 GLU A O 1
ATOM 740 N N . ARG A 1 96 ? 9.437 -1.059 19.312 1.00 94.56 96 ARG A N 1
ATOM 741 C CA . ARG A 1 96 ? 9.124 -1.636 20.628 1.00 94.56 96 ARG A CA 1
ATOM 742 C C . ARG A 1 96 ? 10.386 -1.885 21.452 1.00 94.56 96 ARG A C 1
ATOM 744 O O . ARG A 1 96 ? 10.398 -1.569 22.634 1.00 94.56 96 ARG A O 1
ATOM 751 N N . MET A 1 97 ? 11.448 -2.410 20.843 1.00 97.00 97 MET A N 1
ATOM 752 C CA . MET A 1 97 ? 12.711 -2.671 21.541 1.00 97.00 97 MET A CA 1
ATOM 753 C C . MET A 1 97 ? 13.421 -1.388 21.987 1.00 97.00 97 MET A C 1
ATOM 755 O O . MET A 1 97 ? 13.951 -1.343 23.092 1.00 97.00 97 MET A O 1
ATOM 759 N N . LEU A 1 98 ? 13.439 -0.352 21.144 1.00 97.50 98 LEU A N 1
ATOM 760 C CA . LEU A 1 98 ? 14.185 0.883 21.409 1.00 97.50 98 LEU A CA 1
ATOM 761 C C . LEU A 1 98 ? 13.426 1.868 22.302 1.00 97.50 98 LEU A C 1
ATOM 763 O O . LEU A 1 98 ? 14.035 2.549 23.122 1.00 97.50 98 LEU A O 1
ATOM 767 N N . PHE A 1 99 ? 12.108 1.964 22.131 1.00 96.12 99 PHE A N 1
ATOM 768 C CA . PHE A 1 99 ? 11.291 3.015 22.745 1.00 96.12 99 PHE A CA 1
ATOM 769 C C . PHE A 1 99 ? 10.180 2.480 23.650 1.00 96.12 99 PHE A C 1
ATOM 771 O O . PHE A 1 99 ? 9.431 3.276 24.213 1.00 96.12 99 PHE A O 1
ATOM 778 N N . ASN A 1 100 ? 10.046 1.155 23.779 1.00 95.38 100 ASN A N 1
ATOM 779 C CA . ASN A 1 100 ? 9.017 0.494 24.585 1.00 95.38 100 ASN A CA 1
ATOM 780 C C . ASN A 1 100 ? 7.587 0.988 24.286 1.00 95.38 100 ASN A C 1
ATOM 782 O O . ASN A 1 100 ? 6.757 1.135 25.183 1.00 95.38 100 ASN A O 1
ATOM 786 N N . ARG A 1 101 ? 7.301 1.275 23.011 1.00 93.50 101 ARG A N 1
ATOM 787 C CA . ARG A 1 101 ? 5.981 1.711 22.538 1.00 93.50 101 ARG A CA 1
ATOM 788 C C . ARG A 1 101 ? 5.648 1.106 21.170 1.00 93.50 101 ARG A C 1
ATOM 790 O O . ARG A 1 101 ? 6.569 0.809 20.406 1.00 93.50 101 ARG A O 1
ATOM 797 N N . PRO A 1 102 ? 4.358 0.955 20.826 1.00 93.62 102 PRO A N 1
ATOM 798 C CA . PRO A 1 102 ? 3.953 0.582 19.475 1.00 93.62 102 PRO A CA 1
ATOM 799 C C . PRO A 1 102 ? 4.367 1.650 18.452 1.00 93.62 102 PRO A C 1
ATOM 801 O O . PRO A 1 102 ? 4.315 2.849 18.737 1.00 93.62 102 PRO A O 1
ATOM 804 N N . VAL A 1 103 ? 4.756 1.223 17.247 1.00 96.00 103 VAL A N 1
ATOM 805 C CA . VAL A 1 103 ? 5.088 2.147 16.152 1.00 96.00 103 VAL A CA 1
ATOM 806 C C . VAL A 1 103 ? 3.833 2.889 15.667 1.00 96.00 103 VAL A C 1
ATOM 808 O O . VAL A 1 103 ? 2.816 2.234 15.423 1.00 96.00 103 VAL A O 1
ATOM 811 N N . PRO A 1 104 ? 3.869 4.227 15.507 1.00 96.44 104 PRO A N 1
ATOM 812 C CA . PRO A 1 104 ? 2.782 4.966 14.865 1.00 96.44 104 PRO A CA 1
ATOM 813 C C . PRO A 1 104 ? 2.506 4.437 13.453 1.00 96.44 104 PRO A C 1
ATOM 815 O O . PRO A 1 104 ? 3.447 4.149 12.703 1.00 96.44 104 PRO A O 1
ATOM 818 N N . VAL A 1 105 ? 1.229 4.302 13.078 1.00 96.88 105 VAL A N 1
ATOM 819 C CA . VAL A 1 105 ? 0.859 3.634 11.814 1.00 96.88 105 VAL A CA 1
ATOM 820 C C . VAL A 1 105 ? 1.393 4.416 10.614 1.00 96.88 105 VAL A C 1
ATOM 822 O O . VAL A 1 105 ? 1.955 3.823 9.691 1.00 96.88 105 VAL A O 1
ATOM 825 N N . ASN A 1 106 ? 1.307 5.747 10.667 1.00 97.12 106 ASN A N 1
ATOM 826 C CA . ASN A 1 106 ? 1.829 6.635 9.631 1.00 97.12 106 ASN A CA 1
ATOM 827 C C . ASN A 1 106 ? 3.329 6.412 9.376 1.00 97.12 106 ASN A C 1
ATOM 829 O O . ASN A 1 106 ? 3.736 6.269 8.229 1.00 97.12 106 ASN A O 1
ATOM 833 N N . ARG A 1 107 ? 4.148 6.294 10.431 1.00 96.81 107 ARG A N 1
ATOM 834 C CA . ARG A 1 107 ? 5.598 6.078 10.311 1.00 96.81 107 ARG A CA 1
ATOM 835 C C . ARG A 1 107 ? 5.905 4.754 9.625 1.00 96.81 107 ARG A C 1
ATOM 837 O O . ARG A 1 107 ? 6.803 4.684 8.790 1.00 96.81 107 ARG A O 1
ATOM 844 N N . LEU A 1 108 ? 5.160 3.708 9.971 1.00 97.00 108 LEU A N 1
ATOM 845 C CA . LEU A 1 108 ? 5.346 2.389 9.383 1.00 97.00 108 LEU A CA 1
ATOM 846 C C . LEU A 1 108 ? 5.002 2.376 7.887 1.00 97.00 108 LEU A C 1
ATOM 848 O O . LEU A 1 108 ? 5.709 1.750 7.095 1.00 97.00 108 LEU A O 1
ATOM 852 N N . VAL A 1 109 ? 3.936 3.082 7.504 1.00 97.69 109 VAL A N 1
ATOM 853 C CA . VAL A 1 109 ? 3.513 3.229 6.107 1.00 97.69 109 VAL A CA 1
ATOM 854 C C . VAL A 1 109 ? 4.493 4.107 5.317 1.00 97.69 109 VAL A C 1
ATOM 856 O O . VAL A 1 109 ? 4.881 3.736 4.211 1.00 97.69 109 VAL A O 1
ATOM 859 N N . SER A 1 110 ? 4.978 5.213 5.885 1.00 97.69 110 SER A N 1
ATOM 860 C CA . SER A 1 110 ? 6.018 6.032 5.246 1.00 97.69 110 SER A CA 1
ATOM 861 C C . SER A 1 110 ? 7.309 5.238 5.033 1.00 97.69 110 SER A C 1
ATOM 863 O O . SER A 1 110 ? 7.882 5.284 3.953 1.00 97.69 110 SER A O 1
ATOM 865 N N . ALA A 1 111 ? 7.713 4.402 5.996 1.00 97.81 111 ALA A N 1
ATOM 866 C CA . ALA A 1 111 ? 8.911 3.577 5.856 1.00 97.81 111 ALA A CA 1
ATOM 867 C C . ALA A 1 111 ? 8.827 2.577 4.685 1.00 97.81 111 ALA A C 1
ATOM 869 O O . ALA A 1 111 ? 9.834 2.317 4.020 1.00 97.81 111 ALA A O 1
ATOM 870 N N . ILE A 1 112 ? 7.649 1.993 4.409 1.00 97.75 112 ILE A N 1
ATOM 871 C CA . ILE A 1 112 ? 7.480 1.137 3.219 1.00 97.75 112 ILE A CA 1
ATOM 872 C C . ILE A 1 112 ? 7.400 1.948 1.926 1.00 97.75 112 ILE A C 1
ATOM 874 O O . ILE A 1 112 ? 7.882 1.461 0.905 1.00 97.75 112 ILE A O 1
ATOM 878 N N . ALA A 1 113 ? 6.844 3.162 1.967 1.00 97.88 113 ALA A N 1
ATOM 879 C CA . ALA A 1 113 ? 6.826 4.084 0.836 1.00 97.88 113 ALA A CA 1
ATOM 880 C C . ALA A 1 113 ? 8.252 4.468 0.419 1.00 97.88 113 ALA A C 1
ATOM 882 O O . ALA A 1 113 ? 8.623 4.248 -0.733 1.00 97.88 113 ALA A O 1
ATOM 883 N N . ASP A 1 114 ? 9.090 4.880 1.373 1.00 97.50 114 ASP A N 1
ATOM 884 C CA . ASP A 1 114 ? 10.501 5.209 1.139 1.00 97.50 114 ASP A CA 1
ATOM 885 C C . ASP A 1 114 ? 11.272 4.002 0.592 1.00 97.50 114 ASP A C 1
ATOM 887 O O . ASP A 1 114 ? 12.001 4.094 -0.398 1.00 97.50 114 ASP A O 1
ATOM 891 N N . LYS A 1 115 ? 11.055 2.819 1.182 1.00 96.81 115 LYS A N 1
ATOM 892 C CA . LYS A 1 115 ? 11.663 1.573 0.699 1.00 96.81 115 LYS A CA 1
ATOM 893 C C . LYS A 1 115 ? 11.235 1.228 -0.731 1.00 96.81 115 LYS A C 1
ATOM 895 O O . LYS A 1 115 ? 12.039 0.685 -1.490 1.00 96.81 115 LYS A O 1
ATOM 900 N N . ALA A 1 116 ? 9.977 1.476 -1.088 1.00 96.75 116 ALA A N 1
ATOM 901 C CA . ALA A 1 116 ? 9.469 1.249 -2.436 1.00 96.75 116 ALA A CA 1
ATOM 902 C C . ALA A 1 116 ? 10.019 2.266 -3.432 1.00 96.75 116 ALA A C 1
ATOM 904 O O . ALA A 1 116 ? 10.367 1.883 -4.548 1.00 96.75 116 ALA A O 1
ATOM 905 N N . GLN A 1 117 ? 10.178 3.518 -3.009 1.00 96.81 117 GLN A N 1
ATOM 906 C CA . GLN A 1 117 ? 10.677 4.593 -3.850 1.00 96.81 117 GLN A CA 1
ATOM 907 C C . GLN A 1 117 ? 12.090 4.315 -4.368 1.00 96.81 117 GLN A C 1
ATOM 909 O O . GLN A 1 117 ? 12.349 4.511 -5.555 1.00 96.81 117 GLN A O 1
ATOM 914 N N . VAL A 1 118 ? 12.970 3.746 -3.539 1.00 96.25 118 VAL A N 1
ATOM 915 C CA . VAL A 1 118 ? 14.317 3.309 -3.961 1.00 96.25 118 VAL A CA 1
ATOM 916 C C . VAL A 1 118 ? 14.250 2.359 -5.167 1.00 96.25 118 VAL A C 1
ATOM 918 O O . VAL A 1 118 ? 14.986 2.513 -6.139 1.00 96.25 118 VAL A O 1
ATOM 921 N N . ASN A 1 119 ? 13.303 1.417 -5.167 1.00 94.69 119 ASN A N 1
ATOM 922 C CA . ASN A 1 119 ? 13.103 0.464 -6.263 1.00 94.69 119 ASN A CA 1
ATOM 923 C C . ASN A 1 119 ? 12.541 1.097 -7.554 1.00 94.69 119 ASN A C 1
ATOM 925 O O . ASN A 1 119 ? 12.512 0.428 -8.588 1.00 94.69 119 ASN A O 1
ATOM 929 N N . THR A 1 120 ? 12.089 2.352 -7.514 1.00 94.69 120 THR A N 1
ATOM 930 C CA . THR A 1 120 ? 11.659 3.107 -8.704 1.00 94.69 120 THR A CA 1
ATOM 931 C C . THR A 1 120 ? 12.784 3.942 -9.316 1.00 94.69 120 THR A C 1
ATOM 933 O O . THR A 1 120 ? 12.662 4.358 -10.460 1.00 94.69 120 THR A O 1
ATOM 936 N N . GLN A 1 121 ? 13.879 4.166 -8.580 1.00 94.06 121 GLN A N 1
ATOM 937 C CA . GLN A 1 121 ? 14.957 5.081 -8.970 1.00 94.06 121 GLN A CA 1
ATOM 938 C C . GLN A 1 121 ? 16.316 4.391 -9.159 1.00 94.06 121 GLN A C 1
ATOM 940 O O . GLN A 1 121 ? 17.185 4.938 -9.832 1.00 94.06 121 GLN A O 1
ATOM 945 N N . GLU A 1 122 ? 16.523 3.200 -8.592 1.00 94.31 122 GLU A N 1
ATOM 946 C CA . GLU A 1 122 ? 17.756 2.433 -8.788 1.00 94.31 122 GLU A CA 1
ATOM 947 C C . GLU A 1 122 ? 17.684 1.540 -10.032 1.00 94.31 122 GLU A C 1
ATOM 949 O O . GLU A 1 122 ? 16.820 0.664 -10.135 1.00 94.31 122 GLU A O 1
ATOM 954 N N . TYR A 1 123 ? 18.647 1.716 -10.942 1.00 93.00 123 TYR A N 1
ATOM 955 C CA . TYR A 1 123 ? 18.807 0.870 -12.125 1.00 93.00 123 TYR A CA 1
ATOM 956 C C . TYR A 1 123 ? 19.007 -0.607 -11.749 1.00 93.00 123 TYR A C 1
ATOM 958 O O . TYR A 1 123 ? 19.664 -0.934 -10.759 1.00 93.00 123 TYR A O 1
ATOM 966 N N . GLY A 1 124 ? 18.442 -1.516 -12.547 1.00 89.75 124 GLY A N 1
ATOM 967 C CA . GLY A 1 124 ? 18.526 -2.963 -12.323 1.00 89.75 124 GLY A CA 1
ATOM 968 C C . GLY A 1 124 ? 17.600 -3.492 -11.221 1.00 89.75 124 GLY A C 1
ATOM 969 O O . GLY A 1 124 ? 17.503 -4.706 -11.030 1.00 89.75 124 GLY A O 1
ATOM 970 N N . ARG A 1 125 ? 16.873 -2.615 -10.519 1.00 92.75 125 ARG A N 1
ATOM 971 C CA . ARG A 1 125 ? 15.742 -3.005 -9.670 1.00 92.75 125 ARG A CA 1
ATOM 972 C C . ARG A 1 125 ? 14.432 -2.857 -10.428 1.00 92.75 125 ARG A C 1
ATOM 974 O O . ARG A 1 125 ? 14.319 -2.090 -11.375 1.00 92.75 125 ARG A O 1
ATOM 981 N N . ARG A 1 126 ? 13.412 -3.577 -9.964 1.00 95.25 126 ARG A N 1
ATOM 982 C CA . ARG A 1 126 ? 12.029 -3.357 -10.395 1.00 95.25 126 ARG A CA 1
ATOM 983 C C . ARG A 1 126 ? 11.200 -2.764 -9.256 1.00 95.25 126 ARG A C 1
ATOM 985 O O . ARG A 1 126 ? 11.424 -3.151 -8.097 1.00 95.25 126 ARG A O 1
ATOM 992 N N . PRO A 1 127 ? 10.208 -1.909 -9.562 1.00 96.81 127 PRO A N 1
ATOM 993 C CA . PRO A 1 127 ? 9.175 -1.544 -8.606 1.00 96.81 127 PRO A CA 1
ATOM 994 C C . PRO A 1 127 ? 8.486 -2.790 -8.038 1.00 96.81 127 PRO A C 1
ATOM 996 O O . PRO A 1 127 ? 8.392 -3.841 -8.690 1.00 96.81 127 PRO A O 1
ATOM 999 N N . TYR A 1 128 ? 7.998 -2.679 -6.806 1.00 97.69 128 TYR A N 1
ATOM 1000 C CA . TYR A 1 128 ? 7.172 -3.730 -6.221 1.00 97.69 128 TYR A CA 1
ATOM 1001 C C . TYR A 1 128 ? 5.855 -3.837 -6.999 1.00 97.69 128 TYR A C 1
ATOM 1003 O O . TYR A 1 128 ? 5.304 -2.836 -7.420 1.00 97.69 128 TYR A O 1
ATOM 1011 N N . GLY A 1 129 ? 5.330 -5.039 -7.206 1.00 97.31 129 GLY A N 1
ATOM 1012 C CA . GLY A 1 129 ? 4.069 -5.269 -7.919 1.00 97.31 129 GLY A CA 1
ATOM 1013 C C . GLY A 1 129 ? 2.894 -5.482 -6.972 1.00 97.31 129 GLY A C 1
ATOM 1014 O O . GLY A 1 129 ? 2.081 -6.374 -7.208 1.00 97.31 129 GLY A O 1
ATOM 1015 N N . VAL A 1 130 ? 2.854 -4.769 -5.843 1.00 97.81 130 VAL A N 1
ATOM 1016 C CA . VAL A 1 130 ? 1.877 -4.999 -4.773 1.00 97.81 130 VAL A CA 1
ATOM 1017 C C . VAL A 1 130 ? 1.415 -3.687 -4.142 1.00 97.81 130 VAL A C 1
ATOM 1019 O O . VAL A 1 130 ? 2.223 -2.806 -3.869 1.00 97.81 130 VAL A O 1
ATOM 1022 N N . GLY A 1 131 ? 0.111 -3.587 -3.895 1.00 97.88 131 GLY A N 1
ATOM 1023 C CA . GLY A 1 131 ? -0.524 -2.539 -3.102 1.00 97.88 131 GLY A CA 1
ATOM 1024 C C . GLY A 1 131 ? -0.990 -3.091 -1.759 1.00 97.88 131 GLY A C 1
ATOM 1025 O O . GLY A 1 131 ? -1.351 -4.272 -1.650 1.00 97.88 131 GLY A O 1
ATOM 1026 N N . PHE A 1 132 ? -0.938 -2.256 -0.726 1.00 98.25 132 PHE A N 1
ATOM 1027 C CA . PHE A 1 132 ? -1.314 -2.625 0.636 1.00 98.25 132 PHE A CA 1
ATOM 1028 C C . PHE A 1 132 ? -2.465 -1.739 1.097 1.00 98.25 132 PHE A C 1
ATOM 1030 O O . PHE A 1 132 ? -2.448 -0.531 0.883 1.00 98.25 132 PHE A O 1
ATOM 1037 N N . LEU A 1 133 ? -3.422 -2.338 1.796 1.00 98.44 133 LEU A N 1
ATOM 1038 C CA . LEU A 1 133 ? -4.230 -1.625 2.772 1.00 98.44 133 LEU A CA 1
ATOM 1039 C C . LEU A 1 133 ? -3.645 -1.915 4.144 1.00 98.44 133 LEU A C 1
ATOM 1041 O O . LEU A 1 133 ? -3.486 -3.080 4.508 1.00 98.44 133 LEU A O 1
ATOM 1045 N N . VAL A 1 134 ? -3.314 -0.873 4.887 1.00 98.50 134 VAL A N 1
ATOM 1046 C CA . VAL A 1 134 ? -2.740 -0.963 6.227 1.00 98.50 134 VAL A CA 1
ATOM 1047 C C . VAL A 1 134 ? -3.747 -0.375 7.196 1.00 98.50 134 VAL A C 1
ATOM 1049 O O . VAL A 1 134 ? -4.103 0.792 7.076 1.00 98.50 134 VAL A O 1
ATOM 1052 N N . ILE A 1 135 ? -4.200 -1.179 8.152 1.00 98.06 135 ILE A N 1
ATOM 1053 C CA . ILE A 1 135 ? -4.967 -0.686 9.292 1.00 98.06 135 ILE A CA 1
ATOM 1054 C C . ILE A 1 135 ? -4.110 -0.724 10.540 1.00 98.06 135 ILE A C 1
ATOM 1056 O O . ILE A 1 135 ? -3.283 -1.622 10.719 1.00 98.06 135 ILE A O 1
ATOM 1060 N N . GLY A 1 136 ? -4.363 0.209 11.439 1.00 96.50 136 GLY A N 1
ATOM 1061 C CA . GLY A 1 136 ? -3.876 0.080 12.795 1.00 96.50 136 GLY A CA 1
ATOM 1062 C C . GLY A 1 136 ? -4.594 1.005 13.750 1.00 96.50 136 GLY A C 1
ATOM 1063 O O . GLY A 1 136 ? -5.320 1.899 13.325 1.00 96.50 136 GLY A O 1
ATOM 1064 N N . HIS A 1 137 ? -4.404 0.761 15.038 1.00 94.94 137 HIS A N 1
ATOM 1065 C CA . HIS A 1 137 ? -4.917 1.626 16.087 1.00 94.94 137 HIS A CA 1
ATOM 1066 C C . HIS A 1 137 ? -3.746 2.130 16.918 1.00 94.94 137 HIS A C 1
ATOM 1068 O O . HIS A 1 137 ? -3.073 1.347 17.586 1.00 94.94 137 HIS A O 1
ATOM 1074 N N . ASP A 1 138 ? -3.497 3.433 16.885 1.00 92.00 138 ASP A N 1
ATOM 1075 C CA . ASP A 1 138 ? -2.483 4.061 17.724 1.00 92.00 138 ASP A CA 1
ATOM 1076 C C . ASP A 1 138 ? -3.112 5.078 18.687 1.00 92.00 138 ASP A C 1
ATOM 1078 O O . ASP A 1 138 ? -4.325 5.083 18.900 1.00 92.00 138 ASP A O 1
ATOM 1082 N N . HIS A 1 139 ? -2.279 5.880 19.349 1.00 90.06 139 HIS A N 1
ATOM 1083 C CA . HIS A 1 139 ? -2.701 6.894 20.31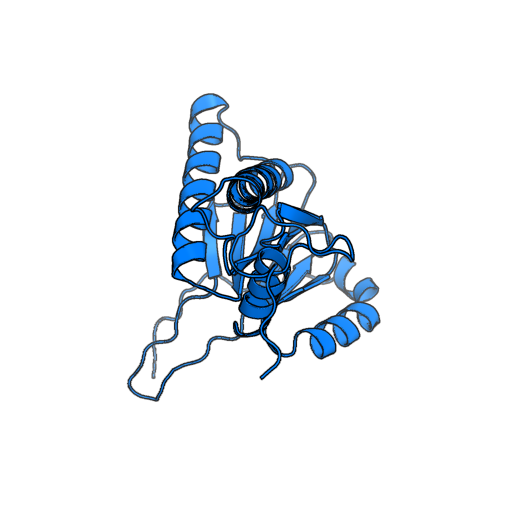6 1.00 90.06 139 HIS A CA 1
ATOM 1084 C C . HIS A 1 139 ? -3.634 7.971 19.738 1.00 90.06 139 HIS A C 1
ATOM 1086 O O . HIS A 1 139 ? -4.368 8.592 20.503 1.00 90.06 139 HIS A O 1
ATOM 1092 N N . THR A 1 140 ? -3.618 8.189 18.420 1.00 92.31 140 THR A N 1
ATOM 1093 C CA . THR A 1 140 ? -4.514 9.135 17.740 1.00 92.31 140 THR A CA 1
ATOM 1094 C C . THR A 1 140 ? -5.804 8.488 17.232 1.00 92.31 140 THR A C 1
ATOM 1096 O O . THR A 1 140 ? -6.714 9.198 16.807 1.00 92.31 140 THR A O 1
ATOM 1099 N N . GLY A 1 141 ? -5.926 7.163 17.361 1.00 93.56 141 GLY A N 1
ATOM 1100 C CA . GLY A 1 141 ? -7.127 6.401 17.038 1.00 93.56 141 GLY A CA 1
ATOM 1101 C C . GLY A 1 141 ? -6.913 5.374 15.921 1.00 93.56 141 GLY A C 1
ATOM 1102 O O . GLY A 1 141 ? -5.791 4.910 15.694 1.00 93.56 141 GLY A O 1
ATOM 1103 N N . PRO A 1 142 ? -8.000 4.949 15.252 1.00 95.50 142 PRO A N 1
ATOM 1104 C CA . PRO A 1 142 ? -7.942 4.021 14.132 1.00 95.50 142 PRO A CA 1
ATOM 1105 C C . PRO A 1 142 ? -7.525 4.710 12.824 1.00 95.50 142 PRO A C 1
ATOM 1107 O O . PRO A 1 142 ? -8.071 5.737 12.408 1.00 95.50 142 PRO A O 1
ATOM 1110 N N . HIS A 1 143 ? -6.620 4.058 12.105 1.00 96.94 143 HIS A N 1
ATOM 1111 C CA . HIS A 1 143 ? -6.112 4.506 10.817 1.00 96.94 143 HIS A CA 1
ATOM 1112 C C . HIS A 1 143 ? -6.326 3.460 9.736 1.00 96.94 143 HIS A C 1
ATOM 1114 O O . HIS A 1 143 ? -6.268 2.253 9.982 1.00 96.94 143 HIS A O 1
ATOM 1120 N N . LEU A 1 144 ? -6.515 3.957 8.518 1.00 97.75 144 LEU A N 1
ATOM 1121 C CA . LEU A 1 144 ? -6.526 3.179 7.293 1.00 97.75 144 LEU A CA 1
ATOM 1122 C C . LEU A 1 144 ? -5.666 3.910 6.266 1.00 97.75 144 LEU A C 1
ATOM 1124 O O . LEU A 1 144 ? -5.992 5.021 5.857 1.00 97.75 144 LEU A O 1
ATOM 1128 N N . TYR A 1 145 ? -4.594 3.261 5.832 1.00 98.56 145 TYR A N 1
ATOM 1129 C CA . TYR A 1 145 ? -3.714 3.750 4.784 1.00 98.56 145 TYR A CA 1
ATOM 1130 C C . TYR A 1 145 ? -3.769 2.843 3.561 1.00 98.56 145 TYR A C 1
ATOM 1132 O O . TYR A 1 145 ? -3.799 1.617 3.677 1.00 98.56 145 TYR A O 1
ATOM 1140 N N . GLU A 1 146 ? -3.715 3.448 2.382 1.00 98.19 146 GLU A N 1
ATOM 1141 C CA . GLU A 1 146 ? -3.313 2.772 1.155 1.00 98.19 146 GLU A CA 1
ATOM 1142 C C . GLU A 1 146 ? -1.823 3.025 0.934 1.00 98.19 146 GLU A C 1
ATOM 1144 O O . GLU A 1 146 ? -1.372 4.167 0.998 1.00 98.19 146 GLU A O 1
ATOM 1149 N N . PHE A 1 147 ? -1.070 1.971 0.637 1.00 98.31 147 PHE A N 1
ATOM 1150 C CA . PHE A 1 147 ? 0.263 2.075 0.057 1.00 98.31 147 PHE A CA 1
ATOM 1151 C C . PHE A 1 147 ? 0.231 1.580 -1.389 1.00 98.31 147 PHE A C 1
ATOM 1153 O O . PHE A 1 147 ? -0.300 0.502 -1.688 1.00 98.31 147 PHE A O 1
ATOM 1160 N N . SER A 1 148 ? 0.852 2.367 -2.261 1.00 96.50 148 SER A N 1
ATOM 1161 C CA . SER A 1 148 ? 0.991 2.113 -3.686 1.00 96.50 148 SER A CA 1
ATOM 1162 C C . SER A 1 148 ? 2.454 1.831 -4.045 1.00 96.50 148 SER A C 1
ATOM 1164 O O . SER A 1 148 ? 3.358 2.496 -3.530 1.00 96.50 148 SER A O 1
ATOM 1166 N N . PRO A 1 149 ? 2.724 0.905 -4.984 1.00 94.00 149 PRO A N 1
ATOM 1167 C CA . PRO A 1 149 ? 4.086 0.597 -5.418 1.00 94.00 149 PRO A CA 1
ATOM 1168 C C . PRO A 1 149 ? 4.818 1.757 -6.106 1.00 94.00 149 PRO A C 1
ATOM 1170 O O . PRO A 1 149 ? 6.021 1.655 -6.337 1.00 94.00 149 PRO A O 1
ATOM 1173 N N . ALA A 1 150 ? 4.118 2.855 -6.404 1.00 94.69 150 ALA A N 1
ATOM 1174 C CA . ALA A 1 150 ? 4.700 4.111 -6.869 1.00 94.69 150 ALA A CA 1
ATOM 1175 C C . ALA A 1 150 ? 5.410 4.917 -5.760 1.00 94.69 150 ALA A C 1
ATOM 1177 O O . ALA A 1 150 ? 5.741 6.075 -5.984 1.00 94.69 150 ALA A O 1
ATOM 1178 N N . GLY A 1 151 ? 5.591 4.342 -4.564 1.00 94.38 151 GLY A N 1
ATOM 1179 C CA . GLY A 1 151 ? 6.224 5.023 -3.430 1.00 94.38 151 GLY A CA 1
ATOM 1180 C C . GLY A 1 151 ? 5.316 6.050 -2.755 1.00 94.38 151 GLY A C 1
ATOM 1181 O O . GLY A 1 151 ? 5.793 6.909 -2.023 1.00 94.38 151 GLY A O 1
ATOM 1182 N N . THR A 1 152 ? 4.005 5.973 -2.989 1.00 95.94 152 THR A N 1
ATOM 1183 C CA . THR A 1 152 ? 3.021 6.876 -2.389 1.00 95.94 152 THR A CA 1
ATOM 1184 C C . THR A 1 152 ? 2.167 6.156 -1.360 1.00 95.94 152 THR A C 1
ATOM 1186 O O . THR A 1 152 ? 1.886 4.957 -1.463 1.00 95.94 152 THR A O 1
ATOM 1189 N N . SER A 1 153 ? 1.732 6.910 -0.358 1.00 97.00 153 SER A N 1
ATOM 1190 C CA . SER A 1 153 ? 0.795 6.432 0.646 1.00 97.00 153 SER A CA 1
ATOM 1191 C C . SER A 1 153 ? -0.168 7.527 1.061 1.00 97.00 153 SER A C 1
ATOM 1193 O O . SER A 1 153 ? 0.255 8.662 1.275 1.00 97.00 153 SER A O 1
ATOM 1195 N N . PHE A 1 154 ? -1.436 7.169 1.234 1.00 97.69 154 PHE A N 1
ATOM 1196 C CA . PHE A 1 154 ? -2.490 8.104 1.615 1.00 97.69 154 PHE A CA 1
ATOM 1197 C C . PHE A 1 154 ? -3.369 7.511 2.709 1.00 97.69 154 PHE A C 1
ATOM 1199 O O . PHE A 1 154 ? -3.604 6.303 2.743 1.00 97.69 154 PHE A O 1
ATOM 1206 N N . GLU A 1 155 ? -3.850 8.370 3.604 1.00 97.56 155 GLU A N 1
ATOM 1207 C CA . GLU A 1 155 ? -4.826 8.003 4.626 1.00 97.56 155 GLU A CA 1
ATOM 1208 C C . GLU A 1 155 ? -6.246 8.150 4.077 1.00 97.56 155 GLU A C 1
ATOM 1210 O O . GLU A 1 155 ? -6.563 9.144 3.424 1.00 97.56 155 GLU A O 1
ATOM 1215 N N . TYR A 1 156 ? -7.113 7.181 4.363 1.00 96.56 156 TYR A N 1
ATOM 1216 C CA . TYR A 1 156 ? -8.485 7.139 3.864 1.00 96.56 156 TYR A CA 1
ATOM 1217 C C . TYR A 1 156 ? -9.492 6.865 4.984 1.00 96.56 156 TYR A C 1
ATOM 1219 O O . TYR A 1 156 ? -9.192 6.207 5.977 1.00 96.56 156 TYR A O 1
ATOM 1227 N N . TYR A 1 157 ? -10.734 7.324 4.802 1.00 94.25 157 TYR A N 1
ATOM 1228 C CA . TYR A 1 157 ? -11.876 6.856 5.601 1.00 94.25 157 TYR A CA 1
ATOM 1229 C C . TYR A 1 157 ? -12.346 5.473 5.149 1.00 94.25 157 TYR A C 1
ATOM 1231 O O . TYR A 1 157 ? -12.621 4.598 5.965 1.00 94.25 157 TYR A O 1
ATOM 1239 N N . ALA A 1 158 ? -12.376 5.259 3.838 1.00 95.31 158 ALA A N 1
ATOM 1240 C CA . ALA A 1 158 ? -12.591 3.962 3.232 1.00 95.31 158 ALA A CA 1
ATOM 1241 C C . ALA A 1 158 ? -11.923 3.926 1.858 1.00 95.31 158 ALA A C 1
ATOM 1243 O O . ALA A 1 158 ? -11.884 4.934 1.154 1.00 95.31 158 ALA A O 1
ATOM 1244 N N . ILE A 1 159 ? -11.382 2.773 1.475 1.00 97.12 159 ILE A N 1
ATOM 1245 C CA . ILE A 1 159 ? -10.735 2.595 0.174 1.00 97.12 159 ILE A CA 1
ATOM 1246 C C . ILE A 1 159 ? -10.781 1.127 -0.249 1.00 97.12 159 ILE A C 1
ATOM 1248 O O . ILE A 1 159 ? -10.971 0.223 0.566 1.00 97.12 159 ILE A O 1
ATOM 1252 N N . SER A 1 160 ? -10.605 0.868 -1.543 1.00 96.81 160 SER A N 1
ATOM 1253 C CA . SER A 1 160 ? -10.443 -0.487 -2.064 1.00 96.81 160 SER A CA 1
ATOM 1254 C C . SER A 1 160 ? -9.343 -0.571 -3.120 1.00 96.81 160 SER A C 1
ATOM 1256 O O . SER A 1 160 ? -9.140 0.357 -3.906 1.00 96.81 160 SER A O 1
ATOM 1258 N N . ILE A 1 161 ? -8.653 -1.711 -3.146 1.00 97.00 161 ILE A N 1
ATOM 1259 C CA . ILE A 1 161 ? -7.582 -2.038 -4.097 1.00 97.00 161 ILE A CA 1
ATOM 1260 C C . ILE A 1 161 ? -7.838 -3.398 -4.750 1.00 97.00 161 ILE A C 1
ATOM 1262 O O . ILE A 1 161 ? -8.649 -4.195 -4.273 1.00 97.00 161 ILE A O 1
ATOM 1266 N N . GLY A 1 162 ? -7.124 -3.682 -5.839 1.00 95.44 162 GLY A N 1
ATOM 1267 C CA . GLY A 1 162 ? -7.246 -4.931 -6.589 1.00 95.44 162 GLY A CA 1
ATOM 1268 C C . GLY A 1 162 ? -8.318 -4.907 -7.681 1.00 95.44 162 GLY A C 1
ATOM 1269 O O . GLY A 1 162 ? -8.848 -3.865 -8.066 1.00 95.44 162 GLY A O 1
ATOM 1270 N N . ALA A 1 163 ? -8.615 -6.088 -8.208 1.00 93.00 163 ALA A N 1
ATOM 1271 C CA . ALA A 1 163 ? -9.475 -6.304 -9.356 1.00 93.00 163 ALA A CA 1
ATOM 1272 C C . ALA A 1 163 ? -10.904 -5.846 -9.082 1.00 93.00 163 ALA A C 1
ATOM 1274 O O . ALA A 1 163 ? -11.518 -6.272 -8.102 1.00 93.00 163 ALA A O 1
ATOM 1275 N N . ARG A 1 164 ? -11.455 -5.055 -10.011 1.00 87.19 164 ARG A N 1
ATOM 1276 C CA . ARG A 1 164 ? -12.813 -4.491 -9.925 1.00 87.19 164 ARG A CA 1
ATOM 1277 C C . ARG A 1 164 ? -13.034 -3.650 -8.656 1.00 87.19 164 ARG A C 1
ATOM 1279 O O . ARG A 1 164 ? -14.147 -3.577 -8.152 1.00 87.19 164 ARG A O 1
ATOM 1286 N N . SER A 1 165 ? -11.990 -2.988 -8.154 1.00 89.44 165 SER A N 1
ATOM 1287 C CA . SER A 1 165 ? -12.105 -2.084 -7.002 1.00 89.44 165 SER A CA 1
ATOM 1288 C C . SER A 1 165 ? -12.977 -0.858 -7.287 1.00 89.44 165 SER A C 1
ATOM 1290 O O . SER A 1 165 ? -13.611 -0.353 -6.371 1.00 89.44 165 SER A O 1
ATOM 1292 N N . GLN A 1 166 ? -13.097 -0.408 -8.543 1.00 91.00 166 GLN A N 1
ATOM 1293 C CA . GLN A 1 166 ? -13.855 0.806 -8.872 1.00 91.00 166 GLN A CA 1
ATOM 1294 C C . GLN A 1 166 ? -15.318 0.757 -8.409 1.00 91.00 166 GLN A C 1
ATOM 1296 O O . GLN A 1 166 ? -15.801 1.725 -7.833 1.00 91.00 166 GLN A O 1
ATOM 1301 N N . SER A 1 167 ? -16.008 -0.375 -8.582 1.00 91.56 167 SER A N 1
ATOM 1302 C CA . SER A 1 167 ? -17.386 -0.523 -8.096 1.00 91.56 167 SER A CA 1
ATOM 1303 C C . SER A 1 167 ? -17.470 -0.458 -6.571 1.00 91.56 167 SER A C 1
ATOM 1305 O O . SER A 1 167 ? -18.419 0.104 -6.034 1.00 91.56 167 SER A O 1
ATOM 1307 N N . ALA A 1 168 ? -16.465 -0.995 -5.869 1.00 91.69 168 ALA A N 1
ATOM 1308 C CA . ALA A 1 168 ? -16.380 -0.876 -4.419 1.00 91.69 168 ALA A CA 1
ATOM 1309 C C . ALA A 1 168 ? -16.090 0.573 -4.000 1.00 91.69 168 ALA A C 1
ATOM 1311 O O . ALA A 1 168 ? -16.751 1.060 -3.095 1.00 91.69 168 ALA A O 1
ATOM 1312 N N . LYS A 1 169 ? -15.189 1.296 -4.683 1.00 92.81 169 LYS A N 1
ATOM 1313 C CA . LYS A 1 169 ? -14.945 2.728 -4.425 1.00 92.81 169 LYS A CA 1
ATOM 1314 C C . LYS A 1 169 ? -16.225 3.553 -4.566 1.00 92.81 169 LYS A C 1
ATOM 1316 O O . LYS A 1 169 ? -16.569 4.267 -3.636 1.00 92.81 169 LYS A O 1
ATOM 1321 N N . THR A 1 170 ? -16.985 3.364 -5.646 1.00 93.81 170 THR A N 1
ATOM 1322 C CA . THR A 1 170 ? -18.266 4.061 -5.849 1.00 93.81 170 THR A CA 1
ATOM 1323 C C . THR A 1 170 ? -19.289 3.762 -4.751 1.00 93.81 170 THR A C 1
ATOM 1325 O O . THR A 1 170 ? -20.057 4.644 -4.379 1.00 93.81 170 THR A O 1
ATOM 1328 N N . TYR A 1 171 ? -19.322 2.536 -4.220 1.00 92.38 171 TYR A N 1
ATOM 1329 C CA . TYR A 1 171 ? -20.168 2.216 -3.067 1.00 92.38 171 TYR A CA 1
ATOM 1330 C C . TYR A 1 171 ? -19.682 2.937 -1.804 1.00 92.38 171 TYR A C 1
ATOM 1332 O O . TYR A 1 171 ? -20.467 3.594 -1.129 1.00 92.38 171 TYR A O 1
ATOM 1340 N N . LEU A 1 172 ? -18.384 2.852 -1.504 1.00 92.19 172 LEU A N 1
ATOM 1341 C CA . LEU A 1 172 ? -17.796 3.479 -0.319 1.00 92.19 172 LEU A CA 1
ATOM 1342 C C . LEU A 1 172 ? -18.002 4.998 -0.321 1.00 92.19 172 LEU A C 1
ATOM 1344 O O . LEU A 1 172 ? -18.385 5.546 0.702 1.00 92.19 172 LEU A O 1
ATOM 1348 N N . GLU A 1 173 ? -17.822 5.659 -1.464 1.00 92.69 173 GLU A N 1
ATOM 1349 C CA . GLU A 1 173 ? -18.040 7.104 -1.629 1.00 92.69 173 GLU A CA 1
ATOM 1350 C C . GLU A 1 173 ? -19.481 7.531 -1.329 1.00 92.69 173 GLU A C 1
ATOM 1352 O O . GLU A 1 173 ? -19.699 8.637 -0.848 1.00 92.69 173 GLU A O 1
ATOM 1357 N N . ARG A 1 174 ? -20.472 6.669 -1.580 1.00 92.50 174 ARG A N 1
ATOM 1358 C CA . ARG A 1 174 ? -21.885 6.980 -1.309 1.00 92.50 174 ARG A CA 1
ATOM 1359 C C . ARG A 1 174 ? -22.275 6.819 0.158 1.00 92.50 174 ARG A C 1
ATOM 1361 O O . ARG A 1 174 ? -23.239 7.442 0.577 1.00 92.50 174 ARG A O 1
ATOM 1368 N N . HIS A 1 175 ? -21.548 5.992 0.907 1.00 88.62 175 HIS A N 1
ATOM 1369 C CA . HIS A 1 175 ? -21.924 5.567 2.260 1.00 88.62 175 HIS A CA 1
ATOM 1370 C C . HIS A 1 175 ? -20.901 5.962 3.338 1.00 88.62 175 HIS A C 1
ATOM 1372 O O . HIS A 1 175 ? -21.057 5.584 4.496 1.00 88.62 175 HIS A O 1
ATOM 1378 N N . TYR A 1 176 ? -19.843 6.708 2.995 1.00 85.12 176 TYR A N 1
ATOM 1379 C CA . TYR A 1 176 ? -18.722 6.944 3.916 1.00 85.12 176 TYR A CA 1
ATOM 1380 C C . TYR A 1 176 ? -19.103 7.682 5.209 1.00 85.12 176 TYR A C 1
ATOM 1382 O O . TYR A 1 176 ? -18.478 7.449 6.244 1.00 85.12 176 TYR A O 1
ATOM 1390 N N . GLU A 1 177 ? -20.132 8.531 5.169 1.00 87.44 177 GLU A N 1
ATOM 1391 C CA . GLU A 1 177 ? -20.626 9.273 6.337 1.00 87.44 177 GLU A CA 1
ATOM 1392 C C . GLU A 1 177 ? -21.231 8.339 7.394 1.00 87.44 177 GLU A C 1
ATOM 1394 O O . GLU A 1 177 ? -21.100 8.586 8.591 1.00 87.44 177 GLU A O 1
ATOM 1399 N N . GLU A 1 178 ? -21.807 7.214 6.964 1.00 87.25 178 GLU A N 1
ATOM 1400 C CA . GLU A 1 178 ? -22.409 6.212 7.849 1.00 87.25 178 GLU A CA 1
ATOM 1401 C C . GLU A 1 178 ? -21.344 5.417 8.625 1.00 87.25 178 GLU A C 1
ATOM 1403 O O . GLU A 1 178 ? -21.612 4.875 9.698 1.00 87.25 178 GLU A O 1
ATOM 1408 N N . PHE A 1 179 ? -20.107 5.352 8.116 1.00 84.50 179 PHE A N 1
ATOM 1409 C CA . PHE A 1 179 ? -19.058 4.516 8.705 1.00 84.50 179 PHE A CA 1
ATOM 1410 C C . PHE A 1 179 ? -18.514 5.070 10.022 1.00 84.50 179 PHE A C 1
ATOM 1412 O O . PHE A 1 179 ? -17.987 4.304 10.830 1.00 84.50 179 PHE A O 1
ATOM 1419 N N . ALA A 1 180 ? -18.639 6.378 10.264 1.00 8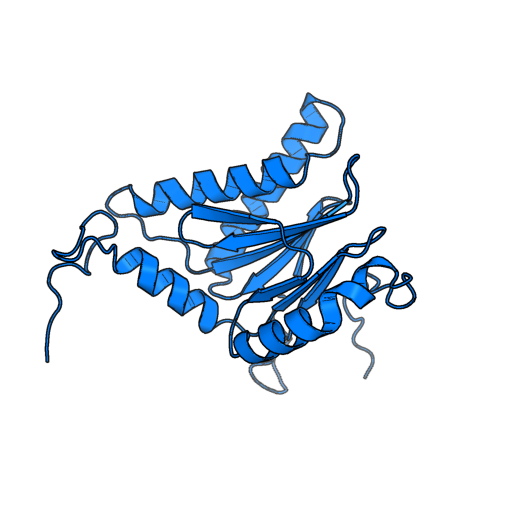2.69 180 ALA A N 1
ATOM 1420 C CA . ALA A 1 180 ? -18.065 7.033 11.436 1.00 82.69 180 ALA A CA 1
ATOM 1421 C C . ALA A 1 180 ? -18.608 6.461 12.757 1.00 82.69 180 ALA A C 1
ATOM 1423 O O . ALA A 1 180 ? -17.839 6.287 13.709 1.00 82.69 180 ALA A O 1
ATOM 1424 N N . ASP A 1 181 ? -19.899 6.124 12.779 1.00 81.62 181 ASP A N 1
ATOM 1425 C CA . ASP A 1 181 ? -20.633 5.673 13.965 1.00 81.62 181 ASP A CA 1
ATOM 1426 C C . ASP A 1 181 ? -20.932 4.163 13.953 1.00 81.62 181 ASP A C 1
ATOM 1428 O O . ASP A 1 181 ? -21.591 3.649 14.859 1.00 81.62 181 ASP A O 1
ATOM 1432 N N . CYS A 1 182 ? -20.418 3.416 12.966 1.00 69.25 182 CYS A N 1
ATOM 1433 C CA . CYS A 1 182 ? -20.553 1.962 12.943 1.00 69.25 182 CYS A CA 1
ATOM 1434 C C . CYS A 1 182 ? -19.905 1.329 14.187 1.00 69.25 182 CYS A C 1
ATOM 1436 O O . CYS A 1 182 ? -18.681 1.356 14.367 1.00 69.25 182 CYS A O 1
ATOM 1438 N N . ALA A 1 183 ? -20.745 0.719 15.027 1.00 58.19 183 ALA A N 1
ATOM 1439 C CA . ALA A 1 183 ? -20.325 -0.088 16.162 1.00 58.19 183 ALA A CA 1
ATOM 1440 C C . ALA A 1 183 ? -19.693 -1.415 15.703 1.00 58.19 183 ALA A C 1
ATOM 1442 O O . ALA A 1 183 ? -20.033 -1.977 14.662 1.00 58.19 183 ALA A O 1
ATOM 1443 N N . SER A 1 184 ? -18.793 -1.947 16.527 1.00 53.91 184 SER A N 1
ATOM 1444 C CA . SER A 1 184 ? -17.978 -3.149 16.304 1.00 53.91 184 SER A CA 1
ATOM 1445 C C . SER A 1 184 ? -18.741 -4.483 16.298 1.00 53.91 184 SER A C 1
ATOM 1447 O O . SER A 1 184 ? -18.145 -5.533 16.547 1.00 53.91 184 SER A O 1
ATOM 1449 N N . SER A 1 185 ? -20.043 -4.503 15.988 1.00 40.28 185 SER A N 1
ATOM 1450 C CA . SER A 1 185 ? -20.769 -5.773 15.826 1.00 40.28 185 SER A CA 1
ATOM 1451 C C . SER A 1 185 ? -20.236 -6.594 14.642 1.00 40.28 185 SER A C 1
ATOM 1453 O O . SER A 1 185 ? -20.369 -7.815 14.643 1.00 40.28 185 SER A O 1
ATOM 1455 N N . LEU A 1 186 ? -19.501 -5.970 13.711 1.00 40.00 186 LEU A N 1
ATOM 1456 C CA . LEU A 1 186 ? -18.520 -6.649 12.858 1.00 40.00 186 LEU A CA 1
ATOM 1457 C C . LEU A 1 186 ? -17.149 -6.722 13.548 1.00 40.00 186 LEU A C 1
ATOM 1459 O O . LEU A 1 186 ? -16.138 -6.208 13.067 1.00 40.00 186 LEU A O 1
ATOM 1463 N N . SER A 1 187 ? -17.080 -7.407 14.683 1.00 28.92 187 SER A N 1
ATOM 1464 C CA . SER A 1 187 ? -15.804 -7.891 15.195 1.00 28.92 187 SER A CA 1
ATOM 1465 C C . SER A 1 187 ? -15.411 -9.065 14.308 1.00 28.92 187 SER A C 1
ATOM 1467 O O . SER A 1 187 ? -15.688 -10.224 14.611 1.00 28.92 187 SER A O 1
ATOM 1469 N N . PHE A 1 188 ? -14.762 -8.773 13.176 1.00 35.25 188 PHE A N 1
ATOM 1470 C CA . PHE A 1 188 ? -13.954 -9.772 12.487 1.00 35.25 188 PHE A CA 1
ATOM 1471 C C . PHE A 1 188 ? -12.806 -10.129 13.429 1.00 35.25 188 PHE A C 1
ATOM 1473 O O . PHE A 1 188 ? -11.713 -9.571 13.388 1.00 35.25 188 PHE A O 1
ATOM 1480 N N . HIS A 1 189 ? -13.103 -11.054 14.340 1.00 27.53 189 HIS A N 1
ATOM 1481 C CA . HIS A 1 189 ? -12.110 -11.802 15.074 1.00 27.53 189 HIS A CA 1
ATOM 1482 C C . HIS A 1 189 ? -11.070 -12.273 14.058 1.00 27.53 189 HIS A C 1
ATOM 1484 O O . HIS A 1 189 ? -11.413 -12.904 13.055 1.00 27.53 189 HIS A O 1
ATOM 1490 N N . PHE A 1 190 ? -9.798 -12.019 14.353 1.00 34.84 190 PHE A N 1
ATOM 1491 C CA . PHE A 1 190 ? -8.663 -12.758 13.809 1.00 34.84 190 PHE A CA 1
ATOM 1492 C C . PHE A 1 190 ? -8.775 -14.239 14.239 1.00 34.84 190 PHE A C 1
ATOM 1494 O O . PHE A 1 190 ? -7.953 -14.770 14.976 1.00 34.84 190 PHE A O 1
ATOM 1501 N N . LYS A 1 191 ? -9.825 -14.938 13.808 1.00 27.38 191 LYS A N 1
ATOM 1502 C CA . LYS A 1 191 ? -9.883 -16.391 13.778 1.00 27.38 191 LYS A CA 1
ATOM 1503 C C . LYS A 1 191 ? -9.567 -16.764 12.344 1.00 27.38 191 LYS A C 1
ATOM 1505 O O . LYS A 1 191 ? -10.412 -16.689 11.459 1.00 27.38 191 LYS A O 1
ATOM 1510 N N . GLY A 1 192 ? -8.306 -17.126 12.107 1.00 29.62 192 GLY A N 1
ATOM 1511 C CA . GLY A 1 192 ? -7.993 -17.964 10.960 1.00 29.62 192 GLY A CA 1
ATOM 1512 C C . GLY A 1 192 ? -8.962 -19.139 10.994 1.00 29.62 192 GLY A C 1
ATOM 1513 O O . GLY A 1 192 ? -9.048 -19.804 12.025 1.00 29.62 192 GLY A O 1
ATOM 1514 N N . ASN A 1 193 ? -9.753 -19.299 9.929 1.00 29.23 193 ASN A N 1
ATOM 1515 C CA . ASN A 1 193 ? -10.712 -20.387 9.782 1.00 29.23 193 ASN A CA 1
ATOM 1516 C C . ASN A 1 193 ? -10.087 -21.689 10.295 1.00 29.23 193 ASN A C 1
ATOM 1518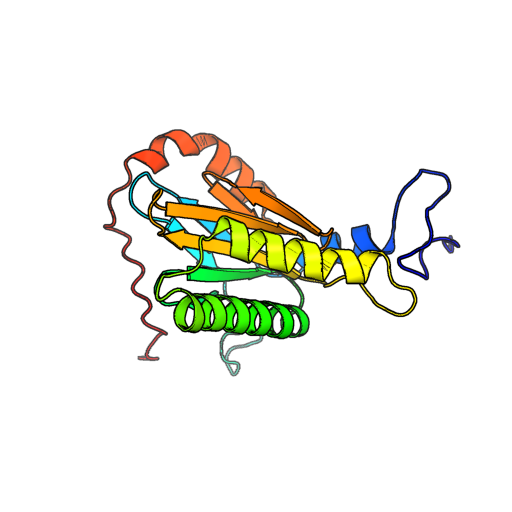 O O . ASN A 1 193 ? -9.169 -22.221 9.668 1.00 29.23 193 ASN A O 1
ATOM 1522 N N . ARG A 1 194 ? -10.601 -22.198 11.421 1.00 29.78 194 ARG A N 1
ATOM 1523 C CA . ARG A 1 194 ? -10.697 -23.643 11.580 1.00 29.78 194 ARG A CA 1
ATOM 1524 C C . ARG A 1 194 ? -11.601 -24.102 10.445 1.00 29.78 194 ARG A C 1
ATOM 1526 O O . ARG A 1 194 ? -12.700 -23.579 10.275 1.00 29.78 194 ARG A O 1
ATOM 1533 N N . ALA A 1 195 ? -11.046 -24.965 9.609 1.00 34.47 195 ALA A N 1
ATOM 1534 C CA . ALA A 1 195 ? -11.808 -25.758 8.676 1.00 34.47 195 ALA A CA 1
ATOM 1535 C C . ALA A 1 195 ? -12.680 -26.704 9.506 1.00 34.47 195 ALA A C 1
ATOM 1537 O O . ALA A 1 195 ? -12.136 -27.583 10.161 1.00 34.47 195 ALA A O 1
ATOM 1538 N N . ASP A 1 196 ? -13.988 -26.472 9.497 1.00 32.81 196 ASP A N 1
ATOM 1539 C CA . ASP A 1 196 ? -15.003 -27.448 9.881 1.00 32.81 196 ASP A CA 1
ATOM 1540 C C . ASP A 1 196 ? -16.040 -27.465 8.748 1.00 32.81 196 ASP A C 1
ATOM 1542 O O . ASP A 1 196 ? -16.938 -26.621 8.704 1.00 32.81 196 ASP A O 1
ATOM 1546 N N . ALA A 1 197 ? -15.806 -28.358 7.784 1.00 31.48 197 ALA A N 1
ATOM 1547 C CA . ALA A 1 197 ? -16.763 -29.081 6.939 1.00 31.48 197 ALA A CA 1
ATOM 1548 C C . ALA A 1 197 ? -15.967 -30.015 6.015 1.00 31.48 197 ALA A C 1
ATOM 1550 O O . ALA A 1 197 ? -15.087 -29.497 5.287 1.00 31.48 197 ALA A O 1
#

Foldseek 3Di:
DDDDPQAPKLAGADPVRDRNLQVVLQVQLQAFFKKKWADAQADIDIDTDWDAPDPPGDTDDQKDDLDPFKIKGKGGDVVLVVVLSVVLNVVQVVCCVPPVFGDDQVVSLLVSLVVLCCQSNDTPHGQHSMKMWMWGQDPSGIWTKIDGSNSDMDTDNMAMIYHPRVVVVVVCVVCSVVRHPDDVPVPPPPPPDPDDD

InterP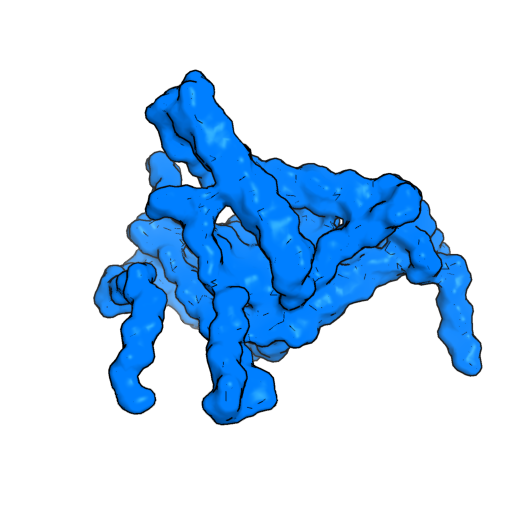ro domains:
  IPR000426 Proteasome alpha-subunit, N-terminal domain [PF10584] (6-28)
  IPR000426 Proteasome alpha-subunit, N-terminal domain [PS00388] (6-28)
  IPR000426 Proteasome alpha-subunit, N-terminal domain [SM00948] (6-28)
  IPR001353 Proteasome, subunit alpha/beta [PF00227] (29-178)
  IPR023332 Proteasome alpha-type subunit [PS51475] (21-197)
  IPR029055 Nucleophile aminohydrolases, N-terminal [G3DSA:3.60.20.10] (2-189)
  IPR029055 Nucleophile aminohydrolases, N-terminal [SSF56235] (5-180)
  IPR035144 Proteasome subunit alpha 1 [cd03749] (6-182)
  IPR050115 Proteasome subunit alpha [PTHR11599] (11-180)

Secondary structure (DSSP, 8-state):
----SSSS-TTPPPTTS--HHHHHHHHHHHHSPPEEEEE-SS-EEEEE----SSTTSPPPP-EEEEETTEEEEEEE-HHHHHHHHHHHHHHHHHHHHHHSSPPPHHHHHHHHHHHHHHHHHSTT-----EEEEEEEEETTEEEEEEEETTTEEEE-SEEEESTTHHHHHHHHHHHGGGGGG--TT------------

Organism: NCBI:txid135208

pLDDT: mean 88.93, std 16.52, range [27.38, 98.56]